Protein AF-A0A1E3IY30-F1 (afdb_monomer)

Foldseek 3Di:
DDDDDDDDDDDPVVVVVCVVVCVVVVVVVVVVVCVVPVPDDDPDDDDDDDDDDDDDDADPVCNQFDWDFAFQDPDDPPPDPDDPPVRPTDTGALLCQACNPVPDGRHPLNVVVVVCVVVVDDPVVCVVVVVVSVVSNCVSNCVDPDCPPGNCLVVLQVVDPPRPVPPDQDPVSVVVSVVPDD

InterPro domains:
  IPR004308 Glutamate-cysteine ligase catalytic subunit [PF03074] (2-63)
  IPR004308 Glutamate-cysteine ligase catalytic subunit [PF03074] (66-180)
  IPR004308 Glutamate-cysteine ligase catalytic subunit [PTHR11164] (66-180)

Secondary structure (DSSP, 8-state):
-PPPPP--PPPHHHHHTTHHHHHHHHHHHHHHHHHHHTT----S---------------TTSTT--EEEEES--S--TT-SS------EEEEEHHHHHH--SSS--HHHHHHHHHHHHHT--HHHHHHHHHHHHHHHHHHTTSS--TTTTSSHHHHHHTSTT--SSS---HHHHHHHHHT--

Mean predicted aligned error: 15.28 Å

Solvent-accessible surface area (backbone atoms only — not comparable to full-atom values): 11663 Å² total; per-residue (Å²): 136,78,84,81,80,90,75,86,81,74,53,68,78,65,42,60,80,39,43,68,58,52,50,57,49,48,53,54,50,50,53,56,48,45,73,72,48,75,82,67,79,79,91,65,93,83,84,86,87,89,86,88,83,83,92,76,87,78,49,88,89,54,78,85,62,66,61,41,84,36,64,65,68,90,62,76,64,94,88,54,99,77,71,85,61,76,73,56,63,39,77,38,35,54,30,41,50,39,61,17,74,87,66,93,39,50,27,56,48,43,52,51,55,53,48,46,63,72,73,60,66,51,69,71,59,47,59,60,47,46,57,57,50,48,51,51,49,33,42,40,62,59,75,39,62,48,67,59,85,67,36,55,49,49,54,60,46,69,70,33,91,86,44,80,86,72,89,68,81,50,72,68,57,49,54,51,55,64,69,70,58,131

pLDDT: mean 76.32, std 15.08, range [41.44, 96.75]

Organism: NCBI:txid1295528

Sequence (182 aa):
MGLLVDGKPLSWEATELLAEHIWSHGITQFLKIWDRTKGRVCHEFLWGDEIEYMVAALDDKNAAINKFAFRKDIFPPKGSLDSESTADIQEMSLDKIINGDGGAFPGLMGAVEGYLRIVGADEDAMDGISKYLELIKLRAKGGLCERFAHSGHLDLITSRPAYKQDSIVSDEMNYHLIKNHP

Structure (mmCIF, N/CA/C/O backbone):
data_AF-A0A1E3IY30-F1
#
_entry.id   AF-A0A1E3IY30-F1
#
loop_
_atom_site.group_PDB
_atom_site.id
_atom_site.type_symbol
_atom_site.label_atom_id
_atom_site.label_alt_id
_atom_site.label_comp_id
_atom_site.label_asym_id
_atom_site.label_entity_id
_atom_site.label_seq_id
_atom_site.pdbx_PDB_ins_code
_atom_site.Cartn_x
_atom_site.Cartn_y
_atom_site.Cartn_z
_atom_site.occupancy
_atom_site.B_iso_or_equiv
_atom_site.auth_seq_id
_atom_site.auth_comp_id
_atom_site.auth_asym_id
_atom_site.auth_atom_id
_atom_site.pdbx_PDB_model_num
ATOM 1 N N . MET A 1 1 ? -1.388 -17.792 4.812 1.00 46.16 1 MET A N 1
ATOM 2 C CA . MET A 1 1 ? 0.011 -17.354 5.008 1.00 46.16 1 MET A CA 1
ATOM 3 C C . MET A 1 1 ? 0.566 -17.991 6.274 1.00 46.16 1 MET A C 1
ATOM 5 O O . MET A 1 1 ? -0.143 -18.010 7.272 1.00 46.16 1 MET A O 1
ATOM 9 N N . GLY A 1 2 ? 1.765 -18.579 6.219 1.00 72.44 2 GLY A N 1
ATOM 10 C CA . GLY A 1 2 ? 2.468 -19.104 7.399 1.00 72.44 2 GLY A CA 1
ATOM 11 C C . GLY A 1 2 ? 3.374 -18.041 8.023 1.00 72.44 2 GLY A C 1
ATOM 12 O O . GLY A 1 2 ? 3.732 -17.078 7.349 1.00 72.44 2 GLY A O 1
ATOM 13 N N . LEU A 1 3 ? 3.742 -18.205 9.296 1.00 78.75 3 LEU A N 1
ATOM 14 C CA . LEU A 1 3 ? 4.749 -17.351 9.936 1.00 78.75 3 LEU A CA 1
ATOM 15 C C . LEU A 1 3 ? 6.101 -17.516 9.227 1.00 78.75 3 LEU A C 1
ATOM 17 O O . LEU A 1 3 ? 6.465 -18.630 8.840 1.00 78.75 3 LEU A O 1
ATOM 21 N N . LEU A 1 4 ? 6.834 -16.412 9.058 1.00 81.81 4 LEU A N 1
ATOM 22 C CA . LEU A 1 4 ? 8.189 -16.450 8.507 1.00 81.81 4 LEU A CA 1
ATOM 23 C C . LEU A 1 4 ? 9.097 -17.302 9.403 1.00 81.81 4 LEU A C 1
ATOM 25 O O . LEU A 1 4 ? 8.977 -17.289 10.628 1.00 81.81 4 LEU A O 1
ATOM 29 N N . VAL A 1 5 ? 10.004 -18.046 8.773 1.00 84.50 5 VAL A N 1
ATOM 30 C CA . VAL A 1 5 ? 11.016 -18.841 9.476 1.00 84.50 5 VAL A CA 1
ATOM 31 C C . VAL A 1 5 ? 12.139 -17.910 9.928 1.00 84.50 5 VAL A C 1
ATOM 33 O O . VAL A 1 5 ? 12.632 -17.115 9.129 1.00 84.50 5 VAL A O 1
ATOM 36 N N . ASP A 1 6 ? 12.536 -18.017 11.196 1.00 85.31 6 ASP A N 1
ATOM 37 C CA . ASP A 1 6 ? 13.629 -17.223 11.761 1.00 85.31 6 ASP A CA 1
ATOM 38 C C . ASP A 1 6 ? 14.976 -17.584 11.109 1.00 85.31 6 ASP A C 1
ATOM 40 O O . ASP A 1 6 ? 15.280 -18.755 10.858 1.00 85.31 6 ASP A O 1
ATOM 44 N N . GLY A 1 7 ? 15.786 -16.571 10.817 1.00 87.06 7 GLY A N 1
ATOM 45 C CA . GLY A 1 7 ? 17.049 -16.708 10.105 1.00 87.06 7 GLY A CA 1
ATOM 46 C C . GLY A 1 7 ? 17.932 -15.481 10.289 1.00 87.06 7 GLY A C 1
ATOM 47 O O . GLY A 1 7 ? 17.448 -14.372 10.493 1.00 87.06 7 GLY A O 1
ATOM 48 N N . LYS A 1 8 ? 19.254 -15.667 10.212 1.00 90.88 8 LYS A N 1
ATOM 49 C CA . LYS A 1 8 ? 20.218 -14.568 10.343 1.00 90.88 8 LYS A CA 1
ATOM 50 C C . LYS A 1 8 ? 20.315 -13.801 9.014 1.00 90.88 8 LYS A C 1
ATOM 52 O O . LYS A 1 8 ? 20.867 -14.365 8.066 1.00 90.88 8 LYS A O 1
ATOM 57 N N . PRO A 1 9 ? 19.837 -12.544 8.924 1.00 89.94 9 PRO A N 1
ATOM 58 C CA . PRO A 1 9 ? 20.004 -11.757 7.711 1.00 89.94 9 PRO A CA 1
ATOM 59 C C . PRO A 1 9 ? 21.485 -11.425 7.502 1.00 89.94 9 PRO A C 1
ATOM 61 O O . PRO A 1 9 ? 22.229 -11.176 8.456 1.00 89.94 9 PRO A O 1
ATOM 64 N N . LEU A 1 10 ? 21.918 -11.441 6.244 1.00 91.19 10 LEU A N 1
ATOM 65 C CA . LEU A 1 10 ? 23.251 -10.993 5.849 1.00 91.19 10 LEU A CA 1
ATOM 66 C C . LEU A 1 10 ? 23.244 -9.477 5.625 1.00 91.19 10 LEU A C 1
ATOM 68 O O . LEU A 1 10 ? 22.231 -8.908 5.221 1.00 91.19 10 LEU A O 1
ATOM 72 N N . SER A 1 11 ? 24.378 -8.821 5.887 1.00 92.69 11 SER A N 1
ATOM 73 C CA . SER A 1 11 ? 24.564 -7.415 5.515 1.00 92.69 11 SER A CA 1
ATOM 74 C C . SER A 1 11 ? 24.620 -7.266 3.993 1.00 92.69 11 SER A C 1
ATOM 76 O O . SER A 1 11 ? 24.883 -8.236 3.276 1.00 92.69 11 SER A O 1
ATOM 78 N N . TRP A 1 12 ? 24.404 -6.044 3.498 1.00 89.38 12 TRP A N 1
ATOM 79 C CA . TRP A 1 12 ? 24.514 -5.749 2.068 1.00 89.38 12 TRP A CA 1
ATOM 80 C C . TRP A 1 12 ? 25.885 -6.150 1.505 1.00 89.38 12 TRP A C 1
ATOM 82 O O . TRP A 1 12 ? 25.942 -6.934 0.565 1.00 89.38 12 TRP A O 1
ATOM 92 N N . GLU A 1 13 ? 26.972 -5.734 2.162 1.00 92.75 13 GLU A N 1
ATOM 93 C CA . GLU A 1 13 ? 28.354 -6.048 1.762 1.00 92.75 13 GLU A CA 1
ATOM 94 C C . GLU A 1 13 ? 28.607 -7.560 1.632 1.00 92.75 13 GLU A C 1
ATOM 96 O O . GLU A 1 13 ? 29.225 -8.023 0.677 1.00 92.75 13 GLU A O 1
ATOM 101 N N . ALA A 1 14 ? 28.097 -8.361 2.575 1.00 90.06 14 ALA A N 1
ATOM 102 C CA . ALA A 1 14 ? 28.236 -9.815 2.531 1.00 90.06 14 ALA A CA 1
ATOM 103 C C . ALA A 1 14 ? 27.336 -10.461 1.462 1.00 90.06 14 ALA A C 1
ATOM 105 O O . ALA A 1 14 ? 27.686 -11.498 0.900 1.00 90.06 14 ALA A O 1
ATOM 106 N N . THR A 1 15 ? 26.174 -9.862 1.190 1.00 91.25 15 THR A N 1
ATOM 107 C CA . THR A 1 15 ? 25.208 -10.347 0.195 1.00 91.25 15 THR A CA 1
ATOM 108 C C . THR A 1 15 ? 25.684 -10.066 -1.226 1.00 91.25 15 THR A C 1
ATOM 110 O O . THR A 1 15 ? 25.525 -10.919 -2.09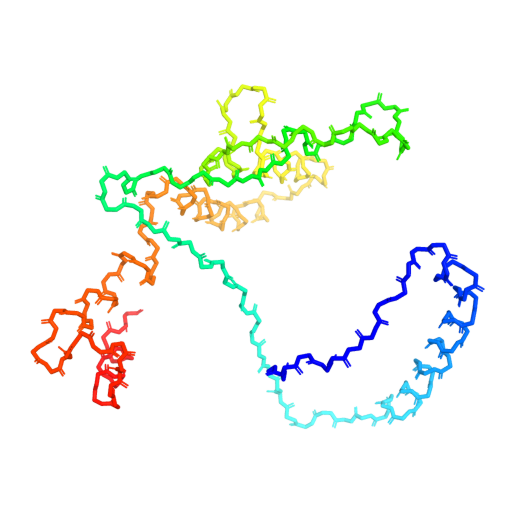5 1.00 91.25 15 THR A O 1
ATOM 113 N N . GLU A 1 16 ? 26.313 -8.913 -1.459 1.00 91.25 16 GLU A N 1
ATOM 114 C CA . GLU A 1 16 ? 26.854 -8.512 -2.760 1.00 91.25 16 GLU A CA 1
ATOM 115 C C . GLU A 1 16 ? 27.893 -9.517 -3.273 1.00 91.25 16 GLU A C 1
ATOM 117 O O . GLU A 1 16 ? 27.817 -9.964 -4.417 1.00 91.25 16 GLU A O 1
ATOM 122 N N . LEU A 1 17 ? 28.782 -9.989 -2.393 1.00 93.81 17 LEU A N 1
ATOM 123 C CA . LEU A 1 17 ? 29.765 -11.032 -2.716 1.00 93.81 17 LEU A CA 1
ATOM 124 C C . LEU A 1 17 ? 29.124 -12.372 -3.117 1.00 93.81 17 LEU A C 1
ATOM 126 O O . LEU A 1 17 ? 29.743 -13.177 -3.811 1.00 93.81 17 LEU A O 1
ATOM 130 N N . LEU A 1 18 ? 27.890 -12.628 -2.677 1.00 93.00 18 LEU A N 1
ATOM 131 C CA . LEU A 1 18 ? 27.131 -13.847 -2.962 1.00 93.00 18 LEU A CA 1
ATOM 132 C C . LEU A 1 18 ? 26.098 -13.655 -4.080 1.00 93.00 18 LEU A C 1
ATOM 134 O O . LEU A 1 18 ? 25.420 -14.619 -4.442 1.00 93.00 18 LEU A O 1
ATOM 138 N N . ALA A 1 19 ? 25.968 -12.453 -4.644 1.00 91.38 19 ALA A N 1
ATOM 139 C CA . ALA A 1 19 ? 24.907 -12.123 -5.590 1.00 91.38 19 ALA A CA 1
ATOM 140 C C . ALA A 1 19 ? 24.925 -13.035 -6.828 1.00 91.38 19 ALA A C 1
ATOM 142 O O . ALA A 1 19 ? 23.882 -13.555 -7.227 1.00 91.38 19 ALA A O 1
ATOM 143 N N . GLU A 1 20 ? 26.108 -13.314 -7.387 1.00 93.69 20 GLU A N 1
ATOM 144 C CA . GLU A 1 20 ? 26.261 -14.209 -8.545 1.00 93.69 20 GLU A CA 1
ATOM 145 C C . GLU A 1 20 ? 25.848 -15.657 -8.213 1.00 93.69 20 GLU A C 1
ATOM 147 O O . GLU A 1 20 ? 25.183 -16.344 -9.001 1.00 93.69 20 GLU A O 1
ATOM 152 N N . HIS A 1 21 ? 26.172 -16.116 -7.002 1.00 94.25 21 HIS A N 1
ATOM 153 C CA . HIS A 1 21 ? 25.754 -17.426 -6.512 1.00 94.25 21 HIS A CA 1
ATOM 154 C C . HIS A 1 21 ? 24.229 -17.499 -6.342 1.00 94.25 21 HIS A C 1
ATOM 156 O O . HIS A 1 21 ? 23.607 -18.443 -6.831 1.00 94.25 21 HIS A O 1
ATOM 162 N N . ILE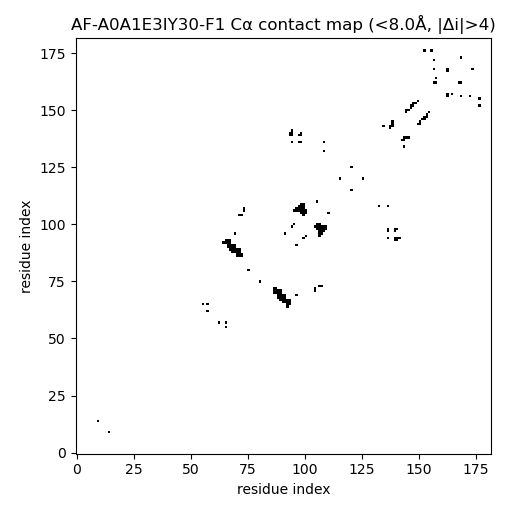 A 1 22 ? 23.617 -16.492 -5.710 1.00 93.81 22 ILE A N 1
ATOM 163 C CA . ILE A 1 22 ? 22.162 -16.408 -5.509 1.00 93.81 22 ILE A CA 1
ATOM 164 C C . ILE A 1 22 ? 21.441 -16.388 -6.857 1.00 93.81 22 ILE A C 1
ATOM 166 O O . ILE A 1 22 ? 20.468 -17.116 -7.047 1.00 93.81 22 ILE A O 1
ATOM 170 N N . TRP A 1 23 ? 21.940 -15.609 -7.815 1.00 94.25 23 TRP A N 1
ATOM 171 C CA . TRP A 1 23 ? 21.353 -15.493 -9.144 1.00 94.25 23 TRP A CA 1
ATOM 172 C C . TRP A 1 23 ? 21.403 -16.817 -9.919 1.00 94.25 23 TRP A C 1
ATOM 174 O O . TRP A 1 23 ? 20.370 -17.308 -10.381 1.00 94.25 23 TRP A O 1
ATOM 184 N N . SER A 1 24 ? 22.577 -17.451 -9.999 1.00 95.75 24 SER A N 1
ATOM 185 C CA . SER A 1 24 ? 22.746 -18.738 -10.696 1.00 95.75 24 SER A CA 1
ATOM 186 C C . SER A 1 24 ? 21.902 -19.861 -10.075 1.00 95.75 24 SER A C 1
ATOM 188 O O . SER A 1 24 ? 21.278 -20.659 -10.790 1.00 95.75 24 SER A O 1
ATOM 190 N N . HIS A 1 25 ? 21.811 -19.903 -8.743 1.00 96.31 25 HIS A 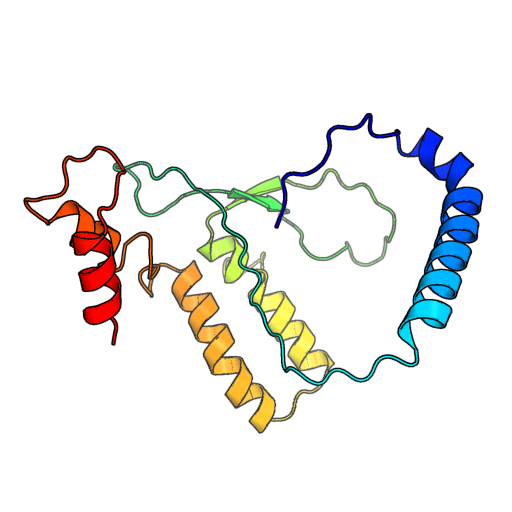N 1
ATOM 191 C CA . HIS A 1 25 ? 20.975 -20.869 -8.029 1.00 96.31 25 HIS A CA 1
ATOM 192 C C . HIS A 1 25 ? 19.487 -20.561 -8.194 1.00 96.31 25 HIS A C 1
ATOM 194 O O . HIS A 1 25 ? 18.703 -21.490 -8.393 1.00 96.31 25 HIS A O 1
ATOM 200 N N . GLY A 1 26 ? 19.102 -19.285 -8.185 1.00 95.75 26 GLY A N 1
ATOM 201 C CA . GLY A 1 26 ? 17.737 -18.830 -8.435 1.00 95.75 26 GLY A CA 1
ATOM 202 C C . GLY A 1 26 ? 17.235 -19.249 -9.815 1.00 95.75 26 GLY A C 1
ATOM 203 O O . GLY A 1 26 ? 16.168 -19.852 -9.919 1.00 95.75 26 GLY A O 1
ATOM 204 N N . ILE A 1 27 ? 18.040 -19.052 -10.867 1.00 95.44 27 ILE A N 1
ATOM 205 C CA . ILE A 1 27 ? 17.712 -19.521 -12.226 1.00 95.44 27 ILE A CA 1
ATOM 206 C C . ILE A 1 27 ? 17.561 -21.039 -12.253 1.00 95.44 27 ILE A C 1
ATOM 208 O O . ILE A 1 27 ? 16.597 -21.566 -12.808 1.00 95.44 27 ILE A O 1
ATOM 212 N N . THR A 1 28 ? 18.483 -21.760 -11.618 1.00 96.25 28 THR A N 1
ATOM 213 C CA . THR A 1 28 ? 18.425 -23.223 -11.559 1.00 96.25 28 THR A CA 1
ATOM 214 C C . THR A 1 28 ? 17.153 -23.710 -10.855 1.00 96.25 28 THR A C 1
ATOM 216 O O . THR A 1 28 ? 16.518 -24.662 -11.313 1.00 96.25 28 THR A O 1
ATOM 219 N N . GLN A 1 29 ? 16.755 -23.071 -9.751 1.00 96.75 29 GLN A N 1
ATOM 220 C CA . GLN A 1 29 ? 15.512 -23.380 -9.040 1.00 96.75 29 GLN A CA 1
ATOM 221 C C . GLN A 1 29 ? 14.287 -23.065 -9.900 1.00 96.75 29 GLN A C 1
ATOM 223 O O . GLN A 1 29 ? 13.390 -23.901 -10.005 1.00 96.75 29 GLN A O 1
ATOM 228 N N . PHE A 1 30 ? 14.280 -21.910 -10.563 1.00 95.75 30 PHE A N 1
ATOM 229 C CA . PHE A 1 30 ? 13.211 -21.503 -11.466 1.00 95.75 30 PHE A CA 1
ATOM 230 C C . PHE A 1 30 ? 13.014 -22.508 -12.607 1.00 95.75 30 PHE A C 1
ATOM 232 O O . PHE A 1 30 ? 11.902 -22.998 -12.794 1.00 95.75 30 PHE A O 1
ATOM 239 N N . LEU A 1 31 ? 14.086 -22.895 -13.310 1.00 96.12 31 LEU A N 1
ATOM 240 C CA . LEU A 1 31 ? 14.023 -23.875 -14.402 1.00 96.12 31 LEU A CA 1
ATOM 241 C C . LEU A 1 31 ? 13.511 -25.238 -13.920 1.00 96.12 31 LEU A C 1
ATOM 243 O O . LEU A 1 31 ? 12.646 -25.833 -14.557 1.00 96.12 31 LEU A O 1
ATOM 247 N N . LYS A 1 32 ? 13.972 -25.707 -12.753 1.00 96.44 32 LYS A N 1
ATOM 248 C CA . LYS A 1 32 ? 13.482 -26.956 -12.145 1.00 96.44 32 LYS A CA 1
ATOM 249 C C . LYS A 1 32 ? 11.997 -26.889 -11.792 1.00 96.44 32 LYS A C 1
ATOM 251 O O . LYS A 1 32 ? 11.280 -27.874 -11.963 1.00 96.44 32 LYS A O 1
ATOM 256 N N . ILE A 1 33 ? 11.530 -25.752 -11.272 1.00 95.56 33 ILE A N 1
ATOM 257 C CA . ILE A 1 33 ? 10.111 -25.541 -10.975 1.00 95.56 33 ILE A CA 1
ATOM 258 C C . ILE A 1 33 ? 9.319 -25.544 -12.281 1.00 95.56 33 ILE A C 1
ATOM 260 O O . ILE A 1 33 ? 8.363 -26.308 -12.378 1.00 95.56 33 ILE A O 1
ATOM 264 N N . TRP A 1 34 ? 9.751 -24.777 -13.282 1.00 93.94 34 TRP A N 1
ATOM 265 C CA . TRP A 1 34 ? 9.121 -24.705 -14.598 1.00 93.94 34 TRP A CA 1
ATOM 266 C C . TRP A 1 34 ? 8.993 -26.078 -15.255 1.00 93.94 34 TRP A C 1
ATOM 268 O O . TRP A 1 34 ? 7.894 -26.480 -15.630 1.00 93.94 34 TRP A O 1
ATOM 278 N N . ASP A 1 35 ? 10.078 -26.848 -15.334 1.00 94.75 35 ASP A N 1
ATOM 279 C CA . ASP A 1 35 ? 10.048 -28.182 -15.936 1.00 94.75 35 ASP A CA 1
ATOM 280 C C . ASP A 1 35 ? 9.082 -29.129 -15.220 1.00 94.75 35 ASP A C 1
ATOM 282 O O . ASP A 1 35 ? 8.430 -29.950 -15.867 1.00 94.75 35 ASP A O 1
ATOM 286 N N . ARG A 1 36 ? 8.932 -28.973 -13.899 1.00 93.62 36 ARG A N 1
ATOM 287 C CA . ARG A 1 36 ? 7.991 -29.743 -13.079 1.00 93.62 36 ARG A CA 1
ATOM 288 C C . ARG A 1 36 ? 6.538 -29.281 -13.229 1.00 93.62 36 ARG A C 1
ATOM 290 O O . ARG A 1 36 ? 5.632 -30.081 -12.996 1.00 93.62 36 ARG A O 1
ATOM 297 N N . THR A 1 37 ? 6.283 -28.009 -13.537 1.00 90.94 37 THR A N 1
ATOM 298 C CA . THR A 1 37 ? 4.928 -27.429 -13.515 1.00 90.94 37 THR A CA 1
ATOM 299 C C . THR A 1 37 ? 4.343 -27.106 -14.886 1.00 90.94 37 THR A C 1
ATOM 301 O O . THR A 1 37 ? 3.124 -27.008 -14.984 1.00 90.94 37 THR A O 1
ATOM 304 N N . LYS A 1 38 ? 5.151 -27.016 -15.948 1.00 89.12 38 LYS A N 1
ATOM 305 C CA . LYS A 1 38 ? 4.717 -26.615 -17.302 1.00 89.12 38 LYS A CA 1
ATOM 306 C C . LYS A 1 38 ? 3.624 -27.490 -17.924 1.00 89.12 38 LYS A C 1
ATOM 308 O O . LYS A 1 38 ? 2.910 -27.034 -18.805 1.00 89.12 38 LYS A O 1
ATOM 313 N N . GLY A 1 39 ? 3.499 -28.744 -17.486 1.00 88.75 39 GLY A N 1
ATOM 314 C CA . GLY A 1 39 ? 2.467 -29.681 -17.948 1.00 88.75 39 GLY A CA 1
ATOM 315 C C . GLY A 1 39 ? 1.228 -29.755 -17.053 1.00 88.75 39 GLY A C 1
ATOM 316 O O . GLY A 1 39 ? 0.399 -30.640 -17.246 1.00 88.75 39 GLY A O 1
ATOM 317 N N . ARG A 1 40 ? 1.115 -28.901 -16.027 1.00 86.00 40 ARG A N 1
ATOM 318 C CA . ARG A 1 40 ? -0.017 -28.947 -15.095 1.00 86.00 40 ARG A CA 1
ATOM 319 C C . ARG A 1 40 ? -1.281 -28.438 -15.770 1.00 86.00 40 ARG A C 1
ATOM 321 O O . ARG A 1 40 ? -1.327 -27.310 -16.249 1.00 86.00 40 ARG A O 1
ATOM 328 N N . VAL A 1 41 ? -2.323 -29.257 -15.722 1.00 80.69 41 VAL A N 1
ATOM 329 C CA . VAL A 1 41 ? -3.685 -28.856 -16.066 1.00 80.69 41 VAL A CA 1
ATOM 330 C C . VAL A 1 41 ? -4.410 -28.573 -14.757 1.00 80.69 41 VAL A C 1
ATOM 332 O O . VAL A 1 41 ? -4.519 -29.448 -13.899 1.00 80.69 41 VAL A O 1
ATOM 335 N N . CYS A 1 42 ? -4.838 -27.327 -14.566 1.00 69.81 42 CYS A N 1
ATOM 336 C CA . CYS A 1 42 ? -5.578 -26.925 -13.376 1.00 69.81 42 CYS A CA 1
ATOM 337 C C . CYS A 1 42 ? -7.064 -27.216 -13.610 1.00 69.81 42 CYS A C 1
ATOM 339 O O . CYS A 1 42 ? -7.697 -26.560 -14.433 1.00 69.81 42 CYS A O 1
ATOM 341 N N . HIS A 1 43 ? -7.602 -28.229 -12.932 1.00 71.12 43 HIS A N 1
ATOM 342 C CA . HIS A 1 43 ? -9.011 -28.620 -13.062 1.00 71.12 43 HIS A CA 1
ATOM 343 C C . HIS A 1 43 ? -9.946 -27.823 -12.140 1.00 71.12 43 HIS A C 1
ATOM 345 O O . HIS A 1 43 ? -11.155 -27.823 -12.350 1.00 71.12 43 HIS A O 1
ATOM 351 N N . GLU A 1 44 ? -9.387 -27.114 -11.157 1.00 74.56 44 GLU A N 1
ATOM 352 C CA . GLU A 1 44 ? -10.118 -26.288 -10.198 1.00 74.56 44 GLU A CA 1
ATOM 353 C C . GLU A 1 44 ? -9.623 -24.840 -10.259 1.00 74.56 44 GLU A C 1
ATOM 355 O O . GLU A 1 44 ? -8.418 -24.580 -10.327 1.00 74.56 44 GLU A O 1
ATOM 360 N N . PHE A 1 45 ? -10.565 -23.895 -10.247 1.00 71.75 45 PHE A N 1
ATOM 361 C CA . PHE A 1 45 ? -10.281 -22.464 -10.217 1.00 71.75 45 PHE A CA 1
ATOM 362 C C . PHE A 1 45 ? -10.087 -22.014 -8.766 1.00 71.75 45 PHE A C 1
ATOM 364 O O . PHE A 1 45 ? -11.044 -21.678 -8.068 1.00 71.75 45 PHE A O 1
ATOM 371 N N . LEU A 1 46 ? -8.838 -22.056 -8.302 1.00 83.62 46 LEU A N 1
ATOM 372 C CA . LEU A 1 46 ? -8.457 -21.556 -6.985 1.00 83.62 46 LEU A CA 1
ATOM 373 C C . LEU A 1 46 ? -8.146 -20.059 -7.075 1.00 83.62 46 LEU A C 1
ATOM 375 O O . LEU A 1 46 ? -7.371 -19.637 -7.932 1.00 83.62 46 LEU A O 1
ATOM 379 N N . TRP A 1 47 ? -8.728 -19.273 -6.175 1.00 84.25 47 TRP A N 1
ATOM 380 C CA . TRP A 1 47 ? -8.461 -17.844 -6.033 1.00 84.25 47 TRP A CA 1
ATOM 381 C C . TRP A 1 47 ? -8.337 -17.479 -4.551 1.00 84.25 47 TRP A C 1
ATOM 383 O O . TRP A 1 47 ? -8.815 -18.205 -3.678 1.00 84.25 47 TRP A O 1
ATOM 393 N N . GLY A 1 48 ? -7.674 -16.363 -4.274 1.00 80.88 48 GLY A N 1
ATOM 394 C CA . GLY A 1 48 ? -7.517 -15.801 -2.939 1.00 80.88 48 GLY A CA 1
ATOM 395 C C . GLY A 1 48 ? -7.199 -14.313 -3.035 1.00 80.88 48 GLY A C 1
ATOM 396 O O . GLY A 1 48 ? -6.727 -13.858 -4.076 1.00 80.88 48 GLY A O 1
ATOM 397 N N . ASP A 1 49 ? -7.493 -13.581 -1.966 1.00 72.38 49 ASP A N 1
ATOM 398 C CA . ASP A 1 49 ? -7.167 -12.162 -1.809 1.00 72.38 49 ASP A CA 1
ATOM 399 C C . ASP A 1 49 ? -6.066 -12.005 -0.744 1.00 72.38 49 ASP A C 1
ATOM 401 O O . ASP A 1 49 ? -6.020 -12.781 0.218 1.00 72.38 49 ASP A O 1
ATOM 405 N N . GLU A 1 50 ? -5.181 -11.024 -0.916 1.00 81.00 50 GLU A N 1
ATOM 406 C CA . GLU A 1 50 ? -4.106 -10.694 0.026 1.00 81.00 50 GLU A CA 1
ATOM 407 C C . GLU A 1 50 ? -4.328 -9.279 0.566 1.00 81.00 50 GLU A C 1
ATOM 409 O O . GLU A 1 50 ? -4.204 -8.289 -0.152 1.00 81.00 50 GLU A O 1
ATOM 414 N N . ILE A 1 51 ? -4.677 -9.192 1.853 1.00 66.12 51 ILE A N 1
ATOM 415 C CA . ILE A 1 51 ? -4.980 -7.929 2.531 1.00 66.12 51 ILE A CA 1
ATOM 416 C C . ILE A 1 51 ? -3.894 -7.641 3.569 1.00 66.12 51 ILE A C 1
ATOM 418 O O . ILE A 1 51 ? -3.639 -8.457 4.457 1.00 66.12 51 ILE A O 1
ATOM 422 N N . GLU A 1 52 ? -3.295 -6.454 3.484 1.00 75.62 52 GLU A N 1
ATOM 423 C CA . GLU A 1 52 ? -2.316 -5.944 4.445 1.00 75.62 52 GLU A CA 1
ATOM 424 C C . GLU A 1 52 ? -2.972 -4.934 5.401 1.00 75.62 52 GLU A C 1
ATOM 426 O O . GLU A 1 52 ? -3.739 -4.065 4.980 1.00 75.62 52 GLU A O 1
ATOM 431 N N . TYR A 1 53 ? -2.668 -5.034 6.699 1.00 57.06 53 TYR A N 1
ATOM 432 C CA . TYR A 1 53 ? -3.200 -4.143 7.734 1.00 57.06 53 TYR A CA 1
ATOM 433 C C . TYR A 1 53 ? -2.071 -3.375 8.421 1.00 57.06 53 TYR A C 1
ATOM 435 O O . TYR A 1 53 ? -1.054 -3.955 8.800 1.00 57.06 53 TYR A O 1
ATOM 443 N N . MET A 1 54 ? -2.291 -2.085 8.672 1.00 61.94 54 MET A N 1
ATOM 444 C CA . MET A 1 54 ? -1.492 -1.298 9.611 1.00 61.94 54 MET A CA 1
ATOM 445 C C . MET A 1 54 ? -2.318 -1.087 10.880 1.00 61.94 54 MET A C 1
ATOM 447 O O . MET A 1 54 ? -3.375 -0.463 10.833 1.00 61.94 54 MET A O 1
ATOM 451 N N . VAL A 1 55 ? -1.858 -1.613 12.016 1.00 55.09 55 VAL A N 1
ATOM 452 C CA . VAL A 1 55 ? -2.510 -1.374 13.311 1.00 55.09 55 VAL A CA 1
ATOM 453 C C . VAL A 1 55 ? -2.013 -0.037 13.857 1.00 55.09 55 VAL A C 1
ATOM 455 O O . VAL A 1 55 ? -0.839 0.092 14.197 1.00 55.09 55 VAL A O 1
ATOM 458 N N . ALA A 1 56 ? -2.899 0.956 13.938 1.00 53.34 56 ALA A N 1
ATOM 459 C CA . ALA A 1 56 ? -2.612 2.256 14.538 1.00 53.34 56 ALA A CA 1
ATOM 460 C C . ALA A 1 56 ? -3.321 2.383 15.895 1.00 53.34 56 ALA A C 1
ATOM 462 O O . ALA A 1 56 ? -4.506 2.078 16.013 1.00 53.34 56 ALA A O 1
ATOM 463 N N . ALA A 1 57 ? -2.600 2.846 16.918 1.00 46.09 57 ALA A N 1
ATOM 464 C CA . ALA A 1 57 ? -3.201 3.212 18.196 1.00 46.09 57 ALA A CA 1
ATOM 465 C C . ALA A 1 57 ? -3.874 4.585 18.060 1.00 46.09 57 ALA A C 1
ATOM 467 O O . ALA A 1 57 ? -3.226 5.550 17.659 1.00 46.09 57 ALA A O 1
ATOM 468 N N . LEU A 1 58 ? -5.167 4.664 18.372 1.00 50.25 58 LEU A N 1
ATOM 469 C CA . LEU A 1 58 ? -5.916 5.918 18.424 1.00 50.25 58 LEU A CA 1
ATOM 470 C C . LEU A 1 58 ? -5.800 6.527 19.825 1.00 50.25 58 LEU A C 1
ATOM 472 O O . LEU A 1 58 ? -6.052 5.852 20.821 1.00 50.25 58 LEU A O 1
ATOM 476 N N . ASP A 1 59 ? -5.420 7.802 19.898 1.00 52.84 59 ASP A N 1
ATOM 477 C CA . ASP A 1 59 ? -5.583 8.606 21.112 1.00 52.84 59 ASP A CA 1
ATOM 478 C C . ASP A 1 59 ? -7.019 9.150 21.145 1.00 52.84 59 ASP A C 1
ATOM 480 O O . ASP A 1 59 ? -7.381 10.004 20.333 1.00 52.84 59 ASP A O 1
ATOM 484 N N . ASP A 1 60 ? -7.829 8.674 22.097 1.00 53.50 60 ASP A N 1
ATOM 485 C CA . ASP A 1 60 ? -9.240 9.052 22.279 1.00 53.50 60 ASP A CA 1
ATOM 486 C C . ASP A 1 60 ? -9.450 10.568 22.451 1.00 53.50 60 ASP A C 1
ATOM 488 O O . ASP A 1 60 ? -10.549 11.082 22.241 1.00 53.50 60 ASP A O 1
ATOM 492 N N . LYS A 1 61 ? -8.402 11.319 22.819 1.00 51.16 61 LYS A N 1
ATOM 493 C CA . LYS A 1 61 ? -8.460 12.783 22.973 1.00 51.16 61 LYS A CA 1
ATOM 494 C C . LYS A 1 61 ? -8.121 13.549 21.693 1.00 51.16 61 LYS A C 1
ATOM 496 O O . LYS A 1 61 ? -8.461 14.725 21.594 1.00 51.16 61 LYS A O 1
ATOM 501 N N . ASN A 1 62 ? -7.489 12.895 20.717 1.00 47.50 62 ASN A N 1
ATOM 502 C CA . ASN A 1 62 ? -7.048 13.461 19.439 1.00 47.50 62 ASN A CA 1
ATOM 503 C C . ASN A 1 62 ? -7.419 12.532 18.271 1.00 47.50 62 ASN A C 1
ATOM 505 O O . ASN A 1 62 ? -6.612 12.304 17.370 1.00 47.50 62 ASN A O 1
ATOM 509 N N . ALA A 1 63 ? -8.653 12.022 18.269 1.00 43.94 63 ALA A N 1
ATOM 510 C CA . ALA A 1 63 ? -9.165 11.000 17.348 1.00 43.94 63 ALA A CA 1
ATOM 511 C C . ALA A 1 63 ? -9.063 11.320 15.834 1.00 43.94 63 ALA A C 1
ATOM 513 O O . ALA A 1 63 ? -9.472 10.511 15.009 1.00 43.94 63 ALA A O 1
ATOM 514 N N . ALA A 1 64 ? -8.531 12.481 15.440 1.00 47.31 64 ALA A N 1
ATOM 515 C CA . ALA A 1 64 ? -8.490 12.941 14.056 1.00 47.31 64 ALA A CA 1
ATOM 516 C C . ALA A 1 64 ? -7.088 13.015 13.424 1.00 47.31 64 ALA A C 1
ATOM 518 O O . ALA A 1 64 ? -7.001 13.228 12.217 1.00 47.31 64 ALA A O 1
ATOM 519 N N . ILE A 1 65 ? -5.981 12.889 14.172 1.00 53.03 65 ILE A N 1
ATOM 520 C CA . ILE A 1 65 ? -4.646 13.137 13.588 1.00 53.03 65 ILE A CA 1
ATOM 521 C C . ILE A 1 65 ? -3.601 12.147 14.113 1.00 53.03 65 ILE A C 1
ATOM 523 O O . ILE A 1 65 ? -2.649 12.522 14.794 1.00 53.03 65 ILE A O 1
ATOM 527 N N . ASN A 1 66 ? -3.741 10.875 13.736 1.00 65.62 66 ASN A N 1
ATOM 528 C CA . ASN A 1 66 ? -2.615 9.945 13.797 1.00 65.62 66 ASN A CA 1
ATOM 529 C C . ASN A 1 66 ? -1.579 10.388 12.757 1.00 65.62 66 ASN A C 1
ATOM 531 O O . ASN A 1 66 ? -1.873 10.457 11.559 1.00 65.62 66 ASN A O 1
ATOM 535 N N . LYS A 1 67 ? -0.384 10.752 13.225 1.00 73.12 67 LYS A N 1
ATOM 536 C CA . LYS A 1 67 ? 0.735 11.134 12.365 1.00 73.12 67 LYS A CA 1
ATOM 537 C C . LYS A 1 67 ? 1.631 9.926 12.123 1.00 73.12 67 LYS A C 1
ATOM 539 O O . LYS A 1 67 ? 1.987 9.215 13.055 1.00 73.12 67 LYS A O 1
ATOM 544 N N . PHE A 1 68 ? 2.022 9.731 10.875 1.00 78.75 68 PHE A N 1
ATOM 545 C CA . PHE A 1 68 ? 2.934 8.688 10.434 1.00 78.75 68 PHE A CA 1
ATOM 546 C C . PHE A 1 68 ? 4.255 9.322 10.019 1.00 78.75 68 PHE A C 1
ATOM 548 O O . PHE A 1 68 ? 4.271 10.378 9.385 1.0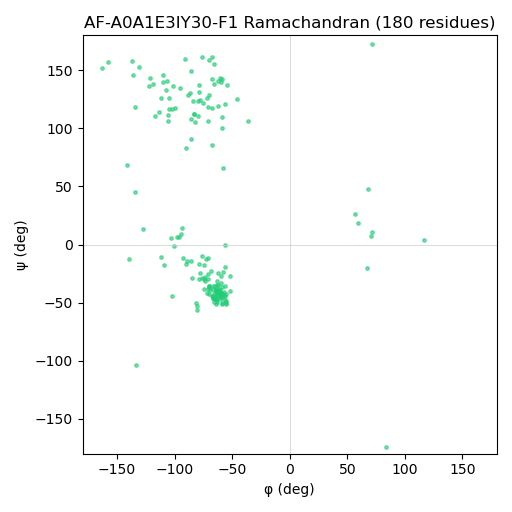0 78.75 68 PHE A O 1
ATOM 555 N N . ALA A 1 69 ? 5.363 8.673 10.364 1.00 79.50 69 ALA A N 1
ATOM 556 C CA . ALA A 1 69 ? 6.681 9.056 9.886 1.00 79.50 69 ALA A CA 1
ATOM 557 C C . ALA A 1 69 ? 6.786 8.715 8.389 1.00 79.50 69 ALA A C 1
ATOM 559 O O . ALA A 1 69 ? 6.864 7.545 8.018 1.00 79.50 69 ALA A O 1
ATOM 560 N N . PHE A 1 70 ? 6.748 9.730 7.527 1.00 81.19 70 PHE A N 1
ATOM 561 C CA . PHE A 1 70 ? 6.713 9.571 6.074 1.00 81.19 70 PHE A CA 1
ATOM 562 C C . PHE A 1 70 ? 7.762 10.450 5.387 1.00 81.19 70 PHE A C 1
ATOM 564 O O . PHE A 1 70 ? 8.166 11.481 5.917 1.00 81.19 70 PHE A O 1
ATOM 571 N N . ARG A 1 71 ? 8.235 10.047 4.203 1.00 79.25 71 ARG A N 1
ATOM 572 C CA . ARG A 1 71 ? 9.238 10.821 3.457 1.00 79.25 71 ARG A CA 1
ATOM 573 C C . ARG A 1 71 ? 8.626 12.109 2.910 1.00 79.25 71 ARG A C 1
ATOM 575 O O . ARG A 1 71 ? 7.608 12.067 2.225 1.00 79.25 71 ARG A O 1
ATOM 582 N N . LYS A 1 72 ? 9.285 13.236 3.172 1.00 74.88 72 LYS A N 1
ATOM 583 C CA . LYS A 1 72 ? 8.886 14.563 2.691 1.00 74.88 72 LYS A CA 1
ATOM 584 C C . LYS A 1 72 ? 8.961 14.680 1.168 1.00 74.88 72 LYS A C 1
ATOM 586 O O . LYS A 1 72 ? 8.088 15.302 0.575 1.00 74.88 72 LYS A O 1
ATOM 591 N N . ASP A 1 73 ? 9.946 14.028 0.552 1.00 73.62 73 ASP A N 1
ATOM 592 C CA . ASP A 1 73 ? 10.104 13.966 -0.900 1.00 73.62 73 ASP A CA 1
ATOM 593 C C . ASP A 1 73 ? 9.894 12.529 -1.395 1.00 73.62 73 ASP A C 1
ATOM 595 O O . ASP A 1 73 ? 10.652 11.611 -1.074 1.00 73.62 73 ASP A O 1
ATOM 599 N N . ILE A 1 74 ? 8.826 12.333 -2.171 1.00 75.12 74 ILE A N 1
ATOM 600 C CA . ILE A 1 74 ? 8.478 11.045 -2.802 1.00 75.12 74 ILE A CA 1
ATOM 601 C C . ILE A 1 74 ? 9.049 10.899 -4.215 1.00 75.12 74 ILE A C 1
ATOM 603 O O . ILE A 1 74 ? 9.033 9.805 -4.774 1.00 75.12 74 ILE A O 1
ATOM 607 N N . PHE A 1 75 ? 9.555 11.989 -4.794 1.00 70.38 75 PHE A N 1
ATOM 608 C CA . PHE A 1 75 ? 10.202 11.980 -6.099 1.00 70.38 75 PHE A CA 1
ATOM 609 C C . PHE A 1 75 ? 11.709 12.136 -5.926 1.00 70.38 75 PHE A C 1
ATOM 611 O O . PHE A 1 75 ? 12.137 12.937 -5.092 1.00 70.38 75 PHE A O 1
ATOM 618 N N . PRO A 1 76 ? 12.520 11.419 -6.719 1.00 60.53 76 PRO A N 1
ATOM 619 C CA . PRO A 1 76 ? 13.953 11.645 -6.714 1.00 60.53 76 PRO A CA 1
ATOM 620 C C . PRO A 1 76 ? 14.245 13.107 -7.096 1.00 60.53 76 PRO A C 1
ATOM 622 O O . PRO A 1 76 ? 13.553 13.665 -7.961 1.00 60.53 76 PRO A O 1
ATOM 625 N N . PRO A 1 77 ? 15.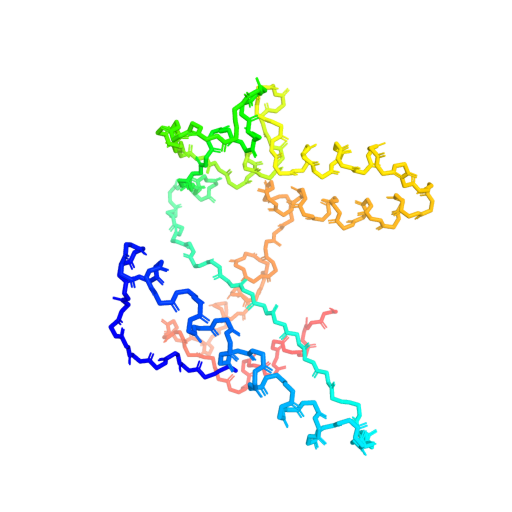257 13.746 -6.482 1.00 59.12 77 PRO A N 1
ATOM 626 C CA . PRO A 1 77 ? 15.698 15.064 -6.910 1.00 59.12 77 PRO A CA 1
ATOM 627 C C . PRO A 1 77 ? 16.028 15.029 -8.407 1.00 59.12 77 PRO A C 1
ATOM 629 O O . PRO A 1 77 ? 16.621 14.073 -8.913 1.00 59.12 77 PRO A O 1
ATOM 632 N N . LYS A 1 78 ? 15.614 16.067 -9.145 1.00 54.59 78 LYS A N 1
ATOM 633 C CA . LYS A 1 78 ? 15.886 16.178 -10.585 1.00 54.59 78 LYS A CA 1
ATOM 634 C C . LYS A 1 78 ? 17.403 16.153 -10.820 1.00 54.59 78 LYS A C 1
ATOM 636 O O . LYS A 1 78 ? 18.054 17.181 -10.673 1.00 54.59 78 LYS A O 1
ATOM 641 N N . GLY A 1 79 ? 17.940 14.997 -11.218 1.00 53.25 79 GLY A N 1
ATOM 642 C CA . GLY A 1 79 ? 19.316 14.854 -11.703 1.00 53.25 79 GLY A CA 1
ATOM 643 C C . GLY A 1 79 ? 20.280 13.983 -10.888 1.00 53.25 79 GLY A C 1
ATOM 644 O O . GLY A 1 79 ? 21.433 13.901 -11.298 1.00 53.25 79 GLY A O 1
ATOM 645 N N . SER A 1 80 ? 19.875 13.307 -9.806 1.00 48.09 80 SER A N 1
ATOM 646 C CA . SER A 1 80 ? 20.755 12.340 -9.119 1.00 48.09 80 SER A CA 1
ATOM 647 C C . SER A 1 80 ? 20.033 11.033 -8.790 1.00 48.09 80 SER A C 1
ATOM 649 O O . SER A 1 80 ? 19.068 11.017 -8.032 1.00 48.09 80 SER A O 1
ATOM 651 N N . LEU A 1 81 ? 20.524 9.930 -9.367 1.00 51.53 81 LEU A N 1
ATOM 652 C CA . LEU A 1 81 ? 20.107 8.566 -9.020 1.00 51.53 81 LEU A CA 1
ATOM 653 C C . LEU A 1 81 ? 20.687 8.105 -7.666 1.00 51.53 81 LEU A C 1
ATOM 655 O O . LEU A 1 81 ? 20.144 7.183 -7.071 1.00 51.53 81 LEU A O 1
ATOM 659 N N . ASP A 1 82 ? 21.735 8.778 -7.168 1.00 47.28 82 ASP A N 1
ATOM 660 C CA . ASP A 1 82 ? 22.618 8.229 -6.125 1.00 47.28 82 ASP A CA 1
ATOM 661 C C . ASP A 1 82 ? 22.824 9.139 -4.902 1.00 47.28 82 ASP A C 1
ATOM 663 O O . ASP A 1 82 ? 23.731 8.915 -4.103 1.00 47.28 82 ASP A O 1
ATOM 667 N N . SER A 1 83 ? 22.025 10.193 -4.716 1.00 46.22 83 SER A N 1
ATOM 668 C CA . SER A 1 83 ? 22.140 10.964 -3.474 1.00 46.22 83 SER A CA 1
ATOM 669 C C . SER A 1 83 ? 21.350 10.266 -2.371 1.00 46.22 83 SER A C 1
ATOM 671 O O . SER A 1 83 ? 20.123 10.382 -2.336 1.00 46.22 83 SER A O 1
ATOM 673 N N . GLU A 1 84 ? 22.057 9.609 -1.446 1.00 49.59 84 GLU A N 1
ATOM 674 C CA . GLU A 1 84 ? 21.627 9.408 -0.055 1.00 49.59 84 GLU A CA 1
ATOM 675 C C . GLU A 1 84 ? 21.377 10.784 0.592 1.00 49.59 84 GLU A C 1
ATOM 677 O O . GLU A 1 84 ? 22.089 11.237 1.485 1.00 49.59 84 GLU A O 1
ATOM 682 N N . SER A 1 85 ? 20.369 11.516 0.116 1.00 49.19 85 SER A N 1
ATOM 683 C CA . SER A 1 85 ? 19.785 12.576 0.914 1.00 49.19 85 SER A CA 1
ATOM 684 C C . SER A 1 85 ? 19.212 11.860 2.121 1.00 49.19 85 SER A C 1
ATOM 686 O O . SER A 1 85 ? 18.364 10.979 1.946 1.00 49.19 85 SER A O 1
ATOM 688 N N . THR A 1 86 ? 19.703 12.195 3.315 1.00 50.12 86 THR A N 1
ATOM 689 C CA . THR A 1 86 ? 19.048 11.875 4.583 1.00 50.12 86 THR A CA 1
ATOM 690 C C . THR A 1 86 ? 17.557 12.009 4.345 1.00 50.12 86 THR A C 1
ATOM 692 O O . THR A 1 86 ? 17.096 13.112 4.064 1.00 50.12 86 THR A O 1
ATOM 695 N N . ALA A 1 87 ? 16.841 10.884 4.269 1.00 55.50 87 ALA A N 1
ATOM 696 C CA . ALA A 1 87 ? 15.442 10.921 3.890 1.00 55.50 87 ALA A CA 1
ATOM 697 C C . ALA A 1 87 ? 14.768 11.808 4.932 1.00 55.50 87 ALA A C 1
ATOM 699 O O . ALA A 1 87 ? 14.730 11.432 6.103 1.00 55.50 87 ALA A O 1
ATOM 700 N N . ASP A 1 88 ? 14.347 13.008 4.529 1.00 70.06 88 ASP A N 1
ATOM 701 C CA . ASP A 1 88 ? 13.702 13.970 5.412 1.00 70.06 88 ASP A CA 1
ATOM 702 C C . ASP A 1 88 ? 12.356 13.353 5.793 1.00 70.06 88 ASP A C 1
ATOM 704 O O . ASP A 1 88 ? 11.346 13.512 5.108 1.00 70.06 88 ASP A O 1
ATOM 708 N N . ILE A 1 89 ? 12.368 12.527 6.834 1.00 76.75 89 ILE A N 1
ATOM 709 C CA . ILE A 1 89 ? 11.187 11.868 7.360 1.00 76.75 89 ILE A CA 1
ATOM 710 C C . ILE A 1 89 ? 10.468 12.899 8.223 1.00 76.75 89 ILE A C 1
ATOM 712 O O . ILE A 1 89 ? 11.034 13.461 9.160 1.00 76.75 89 ILE A O 1
ATOM 716 N N . GLN A 1 90 ? 9.209 13.154 7.893 1.00 80.81 90 GLN A N 1
ATOM 717 C CA . GLN A 1 90 ? 8.330 14.063 8.604 1.00 80.81 90 GLN A CA 1
ATOM 718 C C . GLN A 1 90 ? 7.090 13.311 9.086 1.00 80.81 90 GLN A C 1
ATOM 720 O O . GLN A 1 90 ? 6.541 12.458 8.395 1.00 80.81 90 GLN A O 1
ATOM 725 N N . GLU A 1 91 ? 6.612 13.672 10.272 1.00 81.19 91 GLU A N 1
ATOM 726 C CA . GLU A 1 91 ? 5.316 13.229 10.770 1.00 81.19 91 GLU A CA 1
ATOM 727 C C . GLU A 1 91 ? 4.161 13.893 10.001 1.00 81.19 91 GLU A C 1
ATOM 729 O O . GLU A 1 91 ? 4.006 15.119 10.017 1.00 81.19 91 GLU A O 1
ATOM 734 N N . MET A 1 92 ? 3.332 13.090 9.332 1.00 83.06 92 MET A N 1
ATOM 735 C CA . MET A 1 92 ? 2.237 13.546 8.466 1.00 83.06 92 MET A CA 1
ATOM 736 C C . MET A 1 92 ? 0.967 12.726 8.712 1.00 83.06 92 MET A C 1
ATOM 738 O O . MET A 1 92 ? 1.043 11.537 9.004 1.00 83.06 92 MET A O 1
ATOM 742 N N . SER A 1 93 ? -0.214 13.340 8.604 1.00 85.06 93 SER A N 1
ATOM 743 C CA . SER A 1 93 ? -1.480 12.597 8.666 1.00 85.06 93 SER A CA 1
ATOM 744 C C . SER A 1 93 ? -1.681 11.743 7.413 1.00 85.06 93 SER A C 1
ATOM 746 O O . SER A 1 93 ? -1.119 12.041 6.357 1.00 85.06 93 SER A O 1
ATOM 748 N N . LEU A 1 94 ? -2.528 10.716 7.510 1.00 83.81 94 LEU A N 1
ATOM 749 C CA . LEU A 1 94 ? -2.877 9.872 6.364 1.00 83.81 94 LEU A CA 1
ATOM 750 C C . LEU A 1 94 ? -3.467 10.693 5.203 1.00 83.81 94 LEU A C 1
ATOM 752 O O . LEU A 1 94 ? -3.077 10.495 4.055 1.00 83.81 94 LEU A O 1
ATOM 756 N N . ASP A 1 95 ? -4.330 11.666 5.512 1.00 86.44 95 ASP A N 1
ATOM 757 C CA . ASP A 1 95 ? -4.871 12.620 4.537 1.00 86.44 95 ASP A CA 1
ATOM 758 C C . ASP A 1 95 ? -3.750 13.363 3.800 1.00 86.44 95 ASP A C 1
ATOM 760 O O . ASP A 1 95 ? -3.719 13.374 2.573 1.00 86.44 95 ASP A O 1
ATOM 764 N N . LYS A 1 96 ? -2.758 13.888 4.531 1.00 85.94 96 LYS A N 1
ATOM 765 C CA . LYS A 1 96 ? -1.628 14.608 3.930 1.00 85.94 96 LYS A CA 1
ATOM 766 C C . LYS A 1 96 ? -0.734 13.689 3.094 1.00 85.94 96 LYS A C 1
ATOM 768 O O . LYS A 1 96 ? -0.227 14.123 2.067 1.00 85.94 96 LYS A O 1
ATOM 773 N N . ILE A 1 97 ? -0.536 12.434 3.505 1.00 87.94 97 ILE A N 1
ATOM 774 C CA . ILE A 1 97 ? 0.272 11.444 2.768 1.00 87.94 97 ILE A CA 1
ATOM 775 C C . ILE A 1 97 ? -0.395 11.070 1.439 1.00 87.94 97 ILE A C 1
ATOM 777 O O . ILE A 1 97 ? 0.262 11.0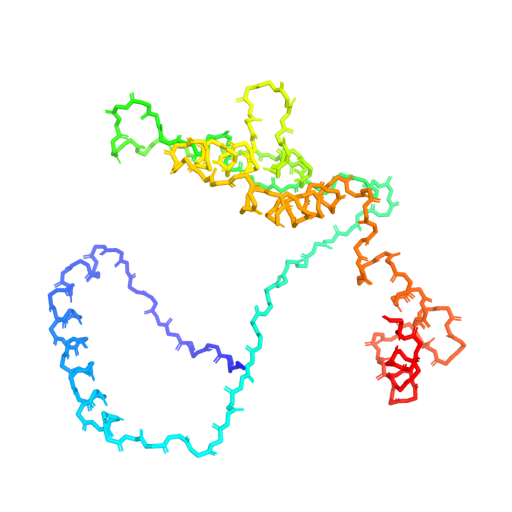31 0.397 1.00 87.94 97 ILE A O 1
ATOM 781 N N . ILE A 1 98 ? -1.702 10.804 1.465 1.00 89.56 98 ILE A N 1
ATOM 782 C CA . ILE A 1 98 ? -2.453 10.351 0.293 1.00 89.56 98 ILE A CA 1
ATOM 783 C C . ILE A 1 98 ? -2.818 11.529 -0.609 1.00 89.56 98 ILE A C 1
ATOM 785 O O . ILE A 1 98 ? -2.456 11.521 -1.783 1.00 89.56 98 ILE A O 1
ATOM 789 N N . ASN A 1 99 ? -3.503 12.537 -0.070 1.00 88.75 99 ASN A N 1
ATOM 790 C CA . ASN A 1 99 ? -4.081 13.648 -0.829 1.00 88.75 99 ASN A CA 1
ATOM 791 C C . ASN A 1 99 ? -3.122 14.832 -1.015 1.00 88.75 99 ASN A C 1
ATOM 793 O O . ASN A 1 99 ? -3.380 15.695 -1.852 1.00 88.75 99 ASN A O 1
ATOM 797 N N . GLY A 1 100 ? -2.020 14.873 -0.266 1.00 87.56 100 GLY A N 1
ATOM 798 C CA . GLY A 1 100 ? -1.088 15.994 -0.287 1.00 87.56 100 GLY A CA 1
ATOM 799 C C . GLY A 1 100 ? -1.515 17.148 0.621 1.00 87.56 100 GLY A C 1
ATOM 800 O O . GLY A 1 100 ? -2.490 17.062 1.365 1.00 87.56 100 GLY A O 1
ATOM 801 N N . ASP A 1 101 ? -0.769 18.251 0.567 1.00 83.69 101 ASP A N 1
ATOM 802 C CA . ASP A 1 101 ? -1.091 19.494 1.288 1.00 83.69 101 ASP A CA 1
ATOM 803 C C . ASP A 1 101 ? -1.695 20.590 0.393 1.00 83.69 101 ASP A C 1
ATOM 805 O O . ASP A 1 101 ? -1.919 21.712 0.847 1.00 83.69 101 ASP A O 1
ATOM 809 N N . GLY A 1 102 ? -1.960 20.270 -0.879 1.00 75.31 102 GLY A N 1
ATOM 810 C CA . GLY A 1 102 ? -2.450 21.219 -1.883 1.00 75.31 102 GLY A CA 1
ATOM 811 C C . GLY A 1 102 ? -1.410 22.255 -2.327 1.00 75.31 102 GLY A C 1
ATOM 812 O O . GLY A 1 102 ? -1.756 23.182 -3.058 1.00 75.31 102 GLY A O 1
ATOM 813 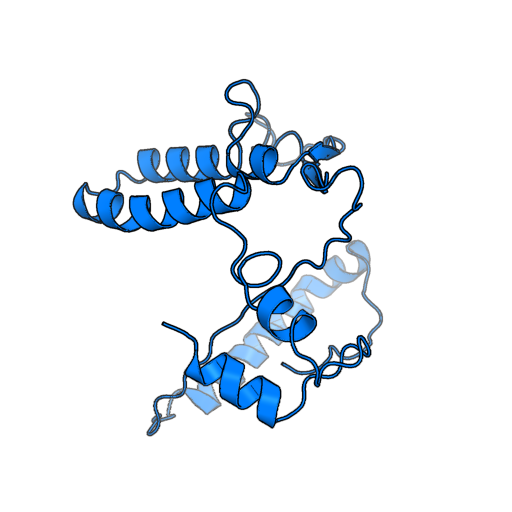N N . GLY A 1 103 ? -0.155 22.115 -1.892 1.00 78.56 103 GLY A N 1
ATOM 814 C CA . GLY A 1 103 ? 0.932 23.038 -2.182 1.00 78.56 103 GLY A CA 1
ATOM 815 C C . GLY A 1 103 ? 2.201 22.308 -2.607 1.00 78.56 103 GLY A C 1
ATOM 816 O O . GLY A 1 103 ? 2.333 21.894 -3.757 1.00 78.56 103 GLY A O 1
ATOM 817 N N . ALA A 1 104 ? 3.169 22.220 -1.694 1.00 77.31 104 ALA A N 1
ATOM 818 C CA . ALA A 1 104 ? 4.505 21.710 -1.991 1.00 77.31 104 ALA A CA 1
ATOM 819 C C . ALA A 1 104 ? 4.561 20.178 -2.043 1.00 77.31 104 ALA A C 1
ATOM 821 O O . ALA A 1 104 ? 5.377 19.627 -2.781 1.00 77.31 104 ALA A O 1
ATOM 822 N N . PHE A 1 105 ? 3.705 19.494 -1.280 1.00 84.25 105 PHE A N 1
ATOM 823 C CA . PHE A 1 105 ? 3.661 18.041 -1.232 1.00 84.25 105 PHE A CA 1
ATOM 824 C C . PHE A 1 105 ? 2.425 17.525 -1.986 1.00 84.25 105 PHE A C 1
ATOM 826 O O . PHE A 1 105 ? 1.307 17.631 -1.476 1.00 84.25 105 PHE A O 1
ATOM 833 N N . PRO A 1 106 ? 2.595 16.942 -3.186 1.00 84.94 106 PRO A N 1
ATOM 834 C CA . PRO A 1 106 ? 1.472 16.497 -4.016 1.00 84.94 106 PRO A CA 1
ATOM 835 C C . PRO A 1 106 ? 0.762 15.241 -3.483 1.00 84.94 106 PRO A C 1
ATOM 837 O O . PRO A 1 106 ? -0.319 14.908 -3.963 1.00 84.94 106 PRO A O 1
ATOM 840 N N . GLY A 1 107 ? 1.354 14.534 -2.514 1.00 88.25 107 GLY A N 1
ATOM 841 C CA . GLY A 1 107 ? 0.836 13.256 -2.024 1.00 88.25 107 GLY A CA 1
ATOM 842 C C . GLY A 1 107 ? 0.998 12.109 -3.021 1.00 88.25 107 GLY A C 1
ATOM 843 O O . GLY A 1 107 ? 1.384 12.293 -4.179 1.00 88.25 107 GLY A O 1
ATOM 844 N N . LEU A 1 108 ? 0.683 10.895 -2.568 1.00 88.88 108 LEU A N 1
ATOM 845 C CA . LEU A 1 108 ? 0.678 9.710 -3.432 1.00 88.88 108 LEU A CA 1
ATOM 846 C C . LEU A 1 108 ? -0.349 9.839 -4.562 1.00 88.88 108 LEU A C 1
ATOM 848 O O . LEU A 1 108 ? -0.103 9.406 -5.684 1.00 88.88 108 LEU A O 1
ATOM 852 N N . MET A 1 109 ? -1.477 10.488 -4.291 1.00 88.94 109 MET A N 1
ATOM 853 C CA . MET A 1 109 ? -2.519 10.710 -5.280 1.00 88.94 109 MET A CA 1
ATOM 854 C C . MET A 1 109 ? -2.058 11.638 -6.406 1.00 88.94 109 MET A C 1
ATOM 856 O O . MET A 1 109 ? -2.279 11.327 -7.573 1.00 88.94 109 MET A O 1
ATOM 860 N N . GLY A 1 110 ? -1.335 12.715 -6.085 1.00 85.88 110 GLY A N 1
ATOM 861 C CA . GLY A 1 110 ? -0.741 13.577 -7.105 1.00 85.88 110 GLY A CA 1
ATOM 862 C C . GLY A 1 110 ? 0.297 12.848 -7.967 1.00 85.88 110 GLY A C 1
ATOM 863 O O . GLY A 1 110 ? 0.410 13.127 -9.160 1.00 85.88 110 GLY A O 1
ATOM 864 N N . ALA A 1 111 ? 1.013 11.864 -7.406 1.00 86.50 111 ALA A N 1
ATOM 865 C CA . ALA A 1 111 ? 1.913 11.005 -8.177 1.00 86.50 111 ALA A CA 1
ATOM 866 C C . ALA A 1 111 ? 1.155 10.096 -9.159 1.00 86.50 111 ALA A C 1
ATOM 868 O O . ALA A 1 111 ? 1.538 9.999 -10.326 1.00 86.50 111 ALA A O 1
ATOM 869 N N . VAL A 1 112 ? 0.056 9.480 -8.711 1.00 87.75 112 VAL A N 1
ATOM 870 C CA . VAL A 1 112 ? -0.813 8.648 -9.558 1.00 87.75 112 VAL A CA 1
ATOM 871 C C . VAL A 1 112 ? -1.448 9.478 -10.674 1.00 87.75 112 VAL A C 1
ATOM 873 O O . VAL A 1 112 ? -1.377 9.092 -11.837 1.00 87.75 112 VAL A O 1
ATOM 876 N N . GLU A 1 113 ? -2.006 10.647 -10.358 1.00 84.88 113 GLU A N 1
ATOM 877 C CA . GLU A 1 113 ? -2.589 11.558 -11.351 1.00 84.88 113 GLU A CA 1
ATOM 878 C C . GLU A 1 113 ? -1.545 12.050 -12.368 1.00 84.88 113 GLU A C 1
ATOM 880 O O . GLU A 1 113 ? -1.828 12.140 -13.566 1.00 84.88 113 GLU A O 1
ATOM 885 N N . GLY A 1 114 ? -0.317 12.322 -11.913 1.00 84.50 114 GLY A N 1
ATOM 886 C CA . GLY A 1 114 ? 0.809 12.653 -12.784 1.00 84.50 114 GLY A CA 1
ATOM 887 C C . GLY A 1 114 ? 1.165 11.514 -13.741 1.00 84.50 114 GLY A C 1
ATOM 888 O O . GLY A 1 114 ? 1.349 11.750 -14.935 1.00 84.50 114 GLY A O 1
ATOM 889 N N . TYR A 1 115 ? 1.204 10.277 -13.244 1.00 85.62 115 TYR A N 1
ATOM 890 C CA . TYR A 1 115 ? 1.465 9.093 -14.061 1.00 85.62 115 TYR A CA 1
ATOM 891 C C . TYR A 1 115 ? 0.360 8.842 -15.095 1.00 85.62 115 TYR A C 1
ATOM 893 O O . TYR A 1 115 ? 0.661 8.657 -16.273 1.00 85.62 115 TYR A O 1
ATOM 901 N N . LEU A 1 116 ? -0.912 8.913 -14.692 1.00 85.25 116 LEU A N 1
ATOM 902 C CA . LEU A 1 116 ? -2.055 8.727 -15.594 1.00 85.25 116 LEU A CA 1
ATOM 903 C C . LEU A 1 116 ? -2.049 9.741 -16.747 1.00 85.25 116 LEU A C 1
ATOM 905 O O . LEU A 1 116 ? -2.350 9.388 -17.888 1.00 85.25 116 LEU A O 1
ATOM 909 N N . ARG A 1 117 ? -1.620 10.980 -16.475 1.00 83.44 117 ARG A N 1
ATOM 910 C CA . ARG A 1 117 ? -1.442 12.013 -17.504 1.00 83.44 117 ARG A CA 1
ATOM 911 C C . ARG A 1 117 ? -0.321 11.681 -18.491 1.00 83.44 117 ARG A C 1
ATOM 913 O O . ARG A 1 117 ? -0.465 11.970 -19.673 1.00 83.44 117 ARG A O 1
ATOM 920 N N . ILE A 1 118 ? 0.787 11.104 -18.021 1.00 86.25 118 ILE A N 1
ATOM 921 C CA . ILE A 1 118 ? 1.928 10.718 -18.872 1.00 86.25 118 ILE A CA 1
ATOM 922 C C . ILE A 1 118 ? 1.567 9.529 -19.761 1.00 86.25 118 ILE A C 1
ATOM 924 O O . ILE A 1 118 ? 1.911 9.520 -20.940 1.00 86.25 118 ILE A O 1
ATOM 928 N N . VAL A 1 119 ? 0.881 8.534 -19.198 1.00 88.00 119 VAL A N 1
ATOM 929 C CA . VAL A 1 119 ? 0.459 7.333 -19.931 1.00 88.00 119 VAL A CA 1
ATOM 930 C C . VAL A 1 119 ? -0.607 7.658 -20.980 1.00 88.00 119 VAL A C 1
ATOM 932 O O . VAL A 1 119 ? -0.725 6.930 -21.960 1.00 88.00 119 VAL A O 1
ATOM 935 N N . GLY A 1 120 ? -1.345 8.761 -20.813 1.00 80.69 120 GLY A N 1
ATOM 936 C CA . GLY A 1 120 ? -2.401 9.155 -21.742 1.00 80.69 120 GLY A CA 1
ATOM 937 C C . GLY A 1 120 ? -3.580 8.188 -21.684 1.00 80.69 120 GLY A C 1
ATOM 938 O O . GLY A 1 120 ? -4.021 7.694 -22.717 1.00 80.69 120 GLY A O 1
ATOM 939 N N . ALA A 1 121 ? -4.037 7.864 -20.470 1.00 77.25 121 ALA A N 1
ATOM 940 C CA . ALA A 1 121 ? -5.169 6.967 -20.271 1.00 77.25 121 ALA A CA 1
ATOM 941 C C . ALA A 1 121 ? -6.445 7.505 -20.947 1.00 77.25 121 ALA A C 1
ATOM 943 O O . ALA A 1 121 ? -6.721 8.704 -20.900 1.00 77.25 121 ALA A O 1
ATOM 944 N N . ASP A 1 122 ? -7.204 6.596 -21.561 1.00 83.88 122 ASP A N 1
ATOM 945 C CA . ASP A 1 122 ? -8.464 6.886 -22.252 1.00 83.88 122 ASP A CA 1
ATOM 946 C C . ASP A 1 122 ? -9.555 7.369 -21.278 1.00 83.88 122 ASP A C 1
ATOM 948 O O . ASP A 1 122 ? -9.517 7.030 -20.091 1.00 83.88 122 ASP A O 1
ATOM 952 N N . GLU A 1 123 ? -10.541 8.128 -21.763 1.00 81.00 123 GLU A N 1
ATOM 953 C CA . GLU A 1 123 ? -11.602 8.717 -20.929 1.00 81.00 123 GLU A CA 1
ATOM 954 C C . GLU A 1 123 ? -12.399 7.642 -20.175 1.00 81.00 123 GLU A C 1
ATOM 956 O O . GLU A 1 123 ? -12.624 7.780 -18.972 1.00 81.00 123 GLU A O 1
ATOM 961 N N . ASP A 1 124 ? -12.721 6.520 -20.825 1.00 83.62 124 ASP A N 1
ATOM 962 C CA . ASP A 1 124 ? -13.441 5.401 -20.200 1.00 83.62 124 ASP A CA 1
ATOM 963 C C . ASP A 1 124 ? -12.631 4.743 -19.067 1.00 83.62 124 ASP A C 1
ATOM 965 O O . ASP A 1 124 ? -13.164 4.390 -18.008 1.00 83.62 124 ASP A O 1
ATOM 969 N N . ALA A 1 125 ? -11.316 4.596 -19.261 1.00 81.69 125 ALA A N 1
ATOM 970 C CA . ALA A 1 125 ? -10.419 4.053 -18.244 1.00 81.69 125 ALA A CA 1
ATOM 971 C C . ALA A 1 125 ? -10.265 5.030 -17.070 1.00 81.69 125 ALA A C 1
ATOM 973 O O . ALA A 1 125 ? -10.261 4.615 -15.907 1.00 81.69 125 ALA A O 1
ATOM 974 N N . MET A 1 126 ? -10.189 6.328 -17.365 1.00 82.19 126 MET A N 1
ATOM 975 C CA . MET A 1 126 ? -10.146 7.383 -16.360 1.00 82.19 126 MET A CA 1
ATOM 976 C C . MET A 1 126 ? -11.431 7.431 -15.537 1.00 82.19 126 MET A C 1
ATOM 978 O O . MET A 1 126 ? -11.341 7.581 -14.320 1.00 82.19 126 MET A O 1
ATOM 982 N N . ASP A 1 127 ? -12.604 7.239 -16.138 1.00 83.62 127 ASP A N 1
ATOM 983 C CA . ASP A 1 127 ? -13.888 7.266 -15.428 1.00 83.62 127 ASP A CA 1
ATOM 984 C C . ASP A 1 127 ? -14.067 6.040 -14.511 1.00 83.62 127 ASP A C 1
ATOM 986 O O . ASP A 1 127 ? -14.544 6.140 -13.374 1.00 83.62 127 ASP A O 1
ATOM 990 N N . GLY A 1 128 ? -13.589 4.873 -14.958 1.00 85.38 128 GLY A N 1
ATOM 991 C CA . GLY A 1 128 ? -13.517 3.665 -14.136 1.00 85.38 128 GLY A CA 1
ATOM 992 C C . GLY A 1 128 ? -12.578 3.822 -12.937 1.00 85.38 128 GLY A C 1
ATOM 993 O O . GLY A 1 128 ? -12.960 3.536 -11.800 1.00 85.38 128 GLY A O 1
ATOM 994 N N . ILE A 1 129 ? -11.358 4.312 -13.174 1.00 86.56 129 ILE A N 1
ATOM 995 C CA . ILE A 1 129 ? -10.327 4.472 -12.138 1.00 86.56 129 ILE A CA 1
ATOM 996 C C . ILE A 1 129 ? -10.685 5.601 -11.162 1.00 86.56 129 ILE A C 1
ATOM 998 O O . ILE A 1 129 ? -10.462 5.457 -9.959 1.00 86.56 129 ILE A O 1
ATOM 1002 N N . SER A 1 130 ? -11.302 6.685 -11.640 1.00 84.44 130 SER A N 1
ATOM 1003 C CA . SER A 1 130 ? -11.701 7.843 -10.825 1.00 84.44 130 SER A CA 1
ATOM 1004 C C . SER A 1 130 ? -12.527 7.452 -9.604 1.00 84.44 130 SER A C 1
ATOM 1006 O O . SER A 1 130 ? -12.266 7.955 -8.514 1.00 84.44 130 SER A O 1
ATOM 1008 N N . LYS A 1 131 ? -13.450 6.492 -9.745 1.00 85.81 131 LYS A N 1
ATOM 1009 C CA . LYS A 1 131 ? -14.290 6.004 -8.636 1.00 85.81 131 LYS A CA 1
ATOM 1010 C C . LYS A 1 131 ? -13.464 5.347 -7.529 1.00 85.81 131 LYS A C 1
ATOM 1012 O O . LYS A 1 131 ? -13.720 5.562 -6.344 1.00 85.81 131 LYS A O 1
ATOM 1017 N N . TYR A 1 132 ? -12.449 4.566 -7.901 1.00 87.62 132 TYR A N 1
ATOM 1018 C CA . TYR A 1 132 ? -11.538 3.940 -6.941 1.00 87.62 132 TYR A CA 1
ATOM 1019 C C . TYR A 1 132 ? -10.606 4.965 -6.296 1.00 87.62 132 TYR A C 1
ATOM 1021 O O . TYR A 1 132 ? -10.390 4.924 -5.084 1.00 87.62 132 TYR A O 1
ATOM 1029 N N . LEU A 1 133 ? -10.085 5.910 -7.081 1.00 87.56 133 LEU A N 1
ATOM 1030 C CA . LEU A 1 133 ? -9.239 6.978 -6.555 1.00 87.56 133 LEU A CA 1
ATOM 1031 C C . LEU A 1 133 ? -10.014 7.864 -5.581 1.00 87.56 133 LEU A C 1
ATOM 1033 O O . LEU A 1 133 ? -9.503 8.166 -4.508 1.00 87.56 133 LEU A O 1
ATOM 1037 N N . GLU A 1 134 ? -11.256 8.223 -5.894 1.00 86.88 134 GLU A N 1
ATOM 1038 C CA . GLU A 1 134 ? -12.130 8.990 -5.006 1.00 86.88 134 GLU A CA 1
ATOM 1039 C C . GLU A 1 134 ? -12.401 8.247 -3.690 1.00 86.88 134 GLU A C 1
ATOM 1041 O O . GLU A 1 134 ? -12.277 8.836 -2.615 1.00 86.88 134 GLU A O 1
ATOM 1046 N N . LEU A 1 135 ? -12.666 6.937 -3.749 1.00 85.12 135 LEU A N 1
ATOM 1047 C CA . LEU A 1 135 ? -12.808 6.094 -2.560 1.00 85.12 135 LEU A CA 1
ATOM 1048 C C . LEU A 1 135 ? -11.555 6.146 -1.669 1.00 85.12 135 LEU A C 1
ATOM 1050 O O . LEU A 1 135 ? -11.674 6.276 -0.450 1.00 85.12 135 LEU A O 1
ATOM 1054 N N . ILE A 1 136 ? -10.358 6.072 -2.259 1.00 86.00 136 ILE A N 1
ATOM 1055 C CA . ILE A 1 136 ? -9.082 6.164 -1.532 1.00 86.00 136 ILE A CA 1
ATOM 1056 C C . ILE A 1 136 ? -8.896 7.565 -0.932 1.00 86.00 136 ILE A C 1
ATOM 1058 O O . ILE A 1 136 ? -8.585 7.674 0.257 1.00 86.00 136 ILE A O 1
ATOM 1062 N N . LYS A 1 137 ? -9.148 8.630 -1.710 1.00 85.19 137 LYS A N 1
ATOM 1063 C CA . LYS A 1 137 ? -9.072 10.030 -1.250 1.00 85.19 137 LYS A CA 1
ATOM 1064 C C . LYS A 1 137 ? -9.966 10.262 -0.032 1.00 85.19 137 LYS A C 1
ATOM 1066 O O . LYS A 1 137 ? -9.529 10.829 0.969 1.00 85.19 137 LYS A O 1
ATOM 1071 N N . LEU A 1 138 ? -11.217 9.805 -0.109 1.00 82.12 138 LEU A N 1
ATOM 1072 C CA . LEU A 1 138 ? -12.221 9.987 0.936 1.00 82.12 138 LEU A CA 1
ATOM 1073 C C . LEU A 1 138 ? -11.931 9.161 2.195 1.00 82.12 138 LEU A C 1
ATOM 1075 O O . LEU A 1 138 ? -12.189 9.645 3.298 1.00 82.12 138 LEU A O 1
ATOM 1079 N N . ARG A 1 139 ? -11.378 7.949 2.054 1.00 78.75 139 ARG A N 1
ATOM 1080 C CA . ARG A 1 139 ? -10.919 7.140 3.195 1.00 78.75 139 ARG A CA 1
ATOM 1081 C C . ARG A 1 139 ? -9.750 7.803 3.913 1.00 78.75 139 ARG A C 1
ATOM 1083 O O . ARG A 1 139 ? -9.796 7.946 5.127 1.00 78.75 139 ARG A O 1
ATOM 1090 N N . ALA A 1 140 ? -8.751 8.276 3.170 1.00 81.12 140 ALA A N 1
ATOM 1091 C CA . ALA A 1 140 ? -7.591 8.949 3.752 1.00 81.12 140 ALA A CA 1
ATOM 1092 C C . ALA A 1 140 ? -7.961 10.247 4.485 1.00 81.12 140 ALA A C 1
ATOM 1094 O O . ALA A 1 140 ? -7.388 10.553 5.528 1.00 81.12 140 ALA A O 1
ATOM 1095 N N . LYS A 1 141 ? -8.963 10.970 3.970 1.00 79.94 141 LYS A N 1
ATOM 1096 C CA . LYS A 1 141 ? -9.527 12.174 4.593 1.00 79.94 141 LYS A CA 1
ATOM 1097 C C . LYS A 1 141 ? -10.357 11.882 5.853 1.00 79.94 141 LYS A C 1
ATOM 1099 O O . LYS A 1 141 ? -10.749 12.809 6.555 1.00 79.94 141 LYS A O 1
ATOM 1104 N N . GLY A 1 142 ? -10.688 10.616 6.120 1.00 69.12 142 GLY A N 1
ATOM 1105 C CA . GLY A 1 142 ? -11.636 10.223 7.167 1.00 69.12 142 GLY A CA 1
ATOM 1106 C C . GLY A 1 142 ? -13.097 10.570 6.842 1.00 69.12 142 GLY A C 1
ATOM 1107 O O . GLY A 1 142 ? -13.960 10.474 7.709 1.00 69.12 142 GLY A O 1
ATOM 1108 N N . GLY A 1 143 ? -13.391 10.978 5.599 1.00 56.56 143 GLY A N 1
ATOM 1109 C CA . GLY A 1 143 ? -14.743 11.311 5.135 1.00 56.56 143 GLY A CA 1
ATOM 1110 C C . GLY A 1 143 ? -15.599 10.079 4.834 1.00 56.56 143 GLY A C 1
ATOM 1111 O O . GLY A 1 143 ? -16.823 10.138 4.916 1.00 56.56 143 GLY A O 1
ATOM 1112 N N . LEU A 1 144 ? -14.958 8.947 4.534 1.00 54.28 144 LEU A N 1
ATOM 1113 C CA . LEU A 1 144 ? -15.582 7.630 4.560 1.00 54.28 144 LEU A CA 1
ATOM 1114 C C . LEU A 1 144 ? -15.068 6.895 5.791 1.00 54.28 144 LEU A C 1
ATOM 1116 O O . LEU A 1 144 ? -13.892 6.544 5.852 1.00 54.28 144 LEU A O 1
ATOM 1120 N N . CYS A 1 145 ? -15.960 6.674 6.757 1.00 51.47 145 CYS A N 1
ATOM 1121 C CA . CYS A 1 145 ? -15.699 5.842 7.928 1.00 51.47 145 CYS A CA 1
ATOM 1122 C C . CYS A 1 145 ? -15.015 4.536 7.500 1.00 51.47 145 CYS A C 1
ATOM 1124 O O . CYS A 1 145 ? -15.539 3.808 6.650 1.00 51.47 145 CYS A O 1
ATOM 1126 N N . GLU A 1 146 ? -13.852 4.228 8.078 1.00 51.53 146 GLU A N 1
ATOM 1127 C CA . GLU A 1 146 ? -13.194 2.947 7.851 1.00 51.53 146 GLU A CA 1
ATOM 1128 C C . GLU A 1 146 ? -14.159 1.825 8.224 1.00 51.53 146 GLU A C 1
ATOM 1130 O O . GLU A 1 146 ? -14.614 1.748 9.370 1.00 51.53 146 GLU A O 1
ATOM 1135 N N . ARG A 1 147 ? -14.471 0.958 7.247 1.00 45.62 147 ARG A N 1
ATOM 1136 C CA . ARG A 1 147 ? -15.514 -0.077 7.353 1.00 45.62 147 ARG A CA 1
ATOM 1137 C C . ARG A 1 147 ? -15.362 -0.946 8.617 1.00 45.62 147 ARG A C 1
ATOM 1139 O O . ARG A 1 147 ? -16.340 -1.482 9.119 1.00 45.62 147 ARG A O 1
ATOM 1146 N N . PHE A 1 148 ? -14.134 -1.071 9.120 1.00 41.66 148 PHE A N 1
ATOM 1147 C CA . PHE A 1 148 ? -13.784 -1.895 10.273 1.00 41.66 148 PHE A CA 1
ATOM 1148 C C . PHE A 1 148 ? -13.580 -1.120 11.584 1.00 41.66 148 PHE A C 1
ATOM 1150 O O . PHE A 1 148 ? -14.083 -1.576 12.607 1.00 41.66 148 PHE A O 1
ATOM 1157 N N . ALA A 1 149 ? -12.871 0.018 11.579 1.00 41.44 149 ALA A N 1
ATOM 1158 C CA . ALA A 1 149 ? -12.458 0.703 12.812 1.00 41.44 149 ALA A CA 1
ATOM 1159 C C . ALA A 1 149 ? -13.521 1.654 13.396 1.00 41.44 149 ALA A C 1
ATOM 1161 O O . ALA A 1 149 ? -13.562 1.869 14.605 1.00 41.44 149 ALA A O 1
ATOM 1162 N N . HIS A 1 150 ? -14.377 2.225 12.544 1.00 43.94 150 HIS A N 1
ATOM 1163 C CA . HIS A 1 150 ? -15.389 3.214 12.948 1.00 43.94 150 HIS A CA 1
ATOM 1164 C C . HIS A 1 150 ? -16.744 3.040 12.247 1.00 43.94 150 HIS A C 1
ATOM 1166 O O . HIS A 1 150 ? -17.738 3.625 12.661 1.00 43.94 150 HIS A O 1
ATOM 1172 N N . SER A 1 151 ? -16.830 2.217 11.196 1.00 45.38 151 SER A N 1
ATOM 1173 C CA . SER A 1 151 ? -18.107 1.882 10.565 1.00 45.38 151 SER A CA 1
ATOM 1174 C C . SER A 1 151 ? -18.701 0.652 11.237 1.00 45.38 151 SER A C 1
ATOM 1176 O O . SER A 1 151 ? -18.547 -0.469 10.765 1.00 45.38 151 SER A O 1
ATOM 1178 N N . GLY A 1 152 ? -19.385 0.844 12.357 1.00 51.75 152 GLY A N 1
ATOM 1179 C CA . GLY A 1 152 ? -20.484 -0.028 12.746 1.00 51.75 152 GLY A CA 1
ATOM 1180 C C . GLY A 1 152 ? -20.160 -1.476 13.121 1.00 51.75 152 GLY A C 1
ATOM 1181 O O . GLY A 1 152 ? -20.984 -2.046 13.792 1.00 51.75 152 GLY A O 1
ATOM 1182 N N . HIS A 1 153 ? -19.042 -2.114 12.758 1.00 59.84 153 HIS A N 1
ATOM 1183 C CA . HIS A 1 153 ? -18.746 -3.513 13.091 1.00 59.84 153 HIS A CA 1
ATOM 1184 C C . HIS A 1 153 ? -18.223 -3.649 14.501 1.00 59.84 153 HIS A C 1
ATOM 1186 O O . HIS A 1 153 ? -18.766 -4.436 15.267 1.00 59.84 153 HIS A O 1
ATOM 1192 N N . LEU A 1 154 ? -17.180 -2.882 14.837 1.00 60.41 154 LEU A N 1
ATOM 1193 C CA . LEU A 1 154 ? -16.727 -2.778 16.214 1.00 60.41 154 LEU A CA 1
ATOM 1194 C C . LEU A 1 154 ? -17.870 -2.257 17.071 1.00 60.41 154 LEU A C 1
ATOM 1196 O O . LEU A 1 154 ? -18.175 -2.917 18.044 1.00 60.41 154 LEU A O 1
ATOM 1200 N N . ASP A 1 155 ? -18.598 -1.221 16.649 1.00 64.31 155 ASP A N 1
ATOM 1201 C CA . ASP A 1 155 ? -19.796 -0.759 17.364 1.00 64.31 155 ASP A CA 1
ATOM 1202 C C . ASP A 1 155 ? -20.891 -1.833 17.465 1.00 64.31 155 ASP A C 1
ATOM 1204 O O . ASP A 1 155 ? -21.512 -1.983 18.509 1.00 64.31 155 ASP A O 1
ATOM 1208 N N . LEU A 1 156 ? -21.131 -2.639 16.428 1.00 69.31 156 LEU A N 1
ATOM 1209 C CA . LEU A 1 156 ? -22.112 -3.736 16.433 1.00 69.31 156 LEU A CA 1
ATOM 1210 C C . LEU A 1 156 ? -21.652 -4.905 17.306 1.00 69.31 156 LEU A C 1
ATOM 1212 O O . LEU A 1 156 ? -22.491 -5.674 17.761 1.00 69.31 156 LEU A O 1
ATOM 1216 N N . ILE A 1 157 ? -20.349 -5.073 17.522 1.00 73.75 157 ILE A N 1
ATOM 1217 C CA . ILE A 1 157 ? -19.769 -6.056 18.442 1.00 73.75 157 ILE A CA 1
ATOM 1218 C C . ILE A 1 157 ? -19.818 -5.499 19.869 1.00 73.75 157 ILE A C 1
ATOM 1220 O O . ILE A 1 157 ? -20.333 -6.167 20.760 1.00 73.75 157 ILE A O 1
ATOM 1224 N N . THR A 1 158 ? -19.344 -4.271 20.085 1.00 71.69 158 THR A N 1
ATOM 1225 C CA . THR A 1 158 ? -19.187 -3.624 21.394 1.00 71.69 158 THR A CA 1
ATOM 1226 C C . THR A 1 158 ? -20.510 -3.180 22.008 1.00 71.69 158 THR A C 1
ATOM 1228 O O . THR A 1 158 ? -20.627 -3.183 23.230 1.00 71.69 158 THR A O 1
ATOM 1231 N N . SER A 1 159 ? -21.524 -2.865 21.197 1.00 77.38 159 SER A N 1
ATOM 1232 C CA . SER A 1 159 ? -22.885 -2.552 21.664 1.00 77.38 159 SER A CA 1
ATOM 1233 C C . SER A 1 159 ? -23.693 -3.782 22.082 1.00 77.38 159 SER A C 1
ATOM 1235 O O . SER A 1 159 ? -24.781 -3.638 22.647 1.00 77.38 159 SER A O 1
ATOM 1237 N N . ARG A 1 160 ? -23.207 -5.004 21.818 1.00 78.00 160 ARG A N 1
ATOM 1238 C CA . ARG A 1 160 ? -23.960 -6.217 22.150 1.00 78.00 160 ARG A CA 1
ATOM 1239 C C . ARG A 1 160 ? -23.850 -6.566 23.629 1.00 78.00 160 ARG A C 1
ATOM 1241 O O . ARG A 1 160 ? -22.739 -6.661 24.142 1.00 78.00 160 ARG A O 1
ATOM 1248 N N . PRO A 1 161 ? -24.967 -6.953 24.272 1.00 80.12 161 PRO A N 1
ATOM 1249 C CA . PRO A 1 161 ? -24.954 -7.436 25.654 1.00 80.12 161 PRO A CA 1
ATOM 1250 C C . PRO A 1 161 ? -24.076 -8.677 25.874 1.00 80.12 161 PRO A C 1
ATOM 1252 O O . PRO A 1 161 ? -23.603 -8.911 26.981 1.00 80.12 161 PRO A O 1
ATOM 1255 N N . ALA A 1 162 ? -23.886 -9.494 24.832 1.00 77.88 162 ALA A N 1
ATOM 1256 C CA . ALA A 1 162 ? -23.112 -10.731 24.899 1.00 77.88 162 ALA A CA 1
ATOM 1257 C C . ALA A 1 162 ? -21.588 -10.514 24.843 1.00 77.88 162 ALA A C 1
ATOM 1259 O O . ALA A 1 162 ? -20.839 -11.425 25.195 1.00 77.88 162 ALA A O 1
ATOM 1260 N N . TYR A 1 163 ? -21.127 -9.338 24.404 1.00 82.44 163 TYR A N 1
ATOM 1261 C CA . TYR A 1 163 ? -19.703 -9.043 24.291 1.00 82.44 163 TYR A CA 1
ATOM 1262 C C . TYR A 1 163 ? -19.145 -8.564 25.629 1.00 82.44 163 TYR A C 1
ATOM 1264 O O . TYR A 1 163 ? -19.616 -7.584 26.204 1.00 82.44 163 TYR A O 1
ATOM 1272 N N . LYS A 1 164 ? -18.118 -9.250 26.130 1.00 83.19 164 LYS A N 1
ATOM 1273 C CA . LYS A 1 164 ? -17.583 -9.027 27.481 1.00 83.19 164 LYS A CA 1
ATOM 1274 C C . LYS A 1 164 ? -16.412 -8.047 27.518 1.00 83.19 164 LYS A C 1
ATOM 1276 O O . LYS A 1 164 ? -15.719 -7.990 28.528 1.00 83.19 164 LYS A O 1
ATOM 1281 N N . GLN A 1 165 ? -16.180 -7.295 26.437 1.00 80.56 165 GLN A N 1
ATOM 1282 C CA . GLN A 1 165 ? -14.995 -6.436 26.284 1.00 80.56 165 GLN A CA 1
ATOM 1283 C C . GLN A 1 165 ? -13.677 -7.223 26.434 1.00 80.56 165 GLN A C 1
ATOM 1285 O O . GLN A 1 165 ? -12.644 -6.681 26.811 1.00 80.56 165 GLN A O 1
ATOM 1290 N N . ASP A 1 166 ? -13.716 -8.519 26.131 1.00 83.44 166 ASP A N 1
ATOM 1291 C CA . ASP A 1 166 ? -12.611 -9.468 26.254 1.00 83.44 166 ASP A CA 1
ATOM 1292 C C . ASP A 1 166 ? -11.878 -9.693 24.923 1.00 83.44 166 ASP A C 1
ATOM 1294 O O . ASP A 1 166 ? -10.990 -10.535 24.842 1.00 83.44 166 ASP A O 1
ATOM 1298 N N . SER A 1 167 ? -12.219 -8.925 23.880 1.00 79.19 167 SER A N 1
ATOM 1299 C CA . SER A 1 167 ? -11.693 -9.082 22.514 1.00 79.19 167 SER A CA 1
ATOM 1300 C C . SER A 1 167 ? -11.972 -10.455 21.887 1.00 79.19 167 SER A C 1
ATOM 1302 O O . SER A 1 167 ? -11.340 -10.819 20.896 1.00 79.19 167 SER A O 1
ATOM 1304 N N . ILE A 1 168 ? -12.939 -11.211 22.422 1.00 78.31 168 ILE A N 1
ATOM 1305 C CA . ILE A 1 168 ? -13.358 -12.513 21.895 1.00 78.31 168 ILE A CA 1
ATOM 1306 C C . ILE A 1 168 ? -14.700 -12.353 21.174 1.00 78.31 168 ILE A C 1
ATOM 1308 O O . ILE A 1 168 ? -15.683 -11.872 21.737 1.00 78.31 168 ILE A O 1
ATOM 1312 N N . VAL A 1 169 ? -14.756 -12.786 19.913 1.00 79.88 169 VAL A N 1
ATOM 1313 C CA . VAL A 1 169 ? -15.985 -12.800 19.105 1.00 79.88 169 VAL A CA 1
ATOM 1314 C C . VAL A 1 169 ? -16.515 -14.232 19.055 1.00 79.88 169 VAL A C 1
ATOM 1316 O O . VAL A 1 169 ? -15.840 -15.120 18.542 1.00 79.88 169 VAL A O 1
ATOM 1319 N N . SER A 1 170 ? -17.711 -14.467 19.600 1.00 82.50 170 SER A N 1
ATOM 1320 C CA . SER A 1 170 ? -18.351 -15.790 19.572 1.00 82.50 170 SER A CA 1
ATOM 1321 C C . SER A 1 170 ? -18.956 -16.115 18.200 1.00 82.50 170 SER A C 1
A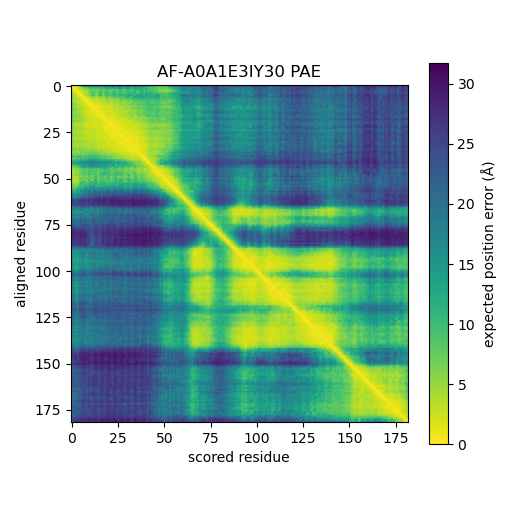TOM 1323 O O . SER A 1 170 ? -19.247 -15.214 17.409 1.00 82.50 170 SER A O 1
ATOM 1325 N N . ASP A 1 171 ? -19.220 -17.397 17.934 1.00 83.69 171 ASP A N 1
ATOM 1326 C CA . ASP A 1 171 ? -19.830 -17.855 16.674 1.00 83.69 171 ASP A CA 1
ATOM 1327 C C . ASP A 1 171 ? -21.180 -17.180 16.383 1.00 83.69 171 ASP A C 1
ATOM 1329 O O . ASP A 1 171 ? -21.484 -16.843 15.240 1.00 83.69 171 ASP A O 1
ATOM 1333 N N . GLU A 1 172 ? -21.976 -16.913 17.420 1.00 80.88 172 GLU A N 1
ATOM 1334 C CA . GLU A 1 172 ? -23.247 -16.193 17.302 1.00 80.88 172 GLU A CA 1
ATOM 1335 C C . GLU A 1 172 ? -23.028 -14.732 16.878 1.00 80.88 172 GLU A C 1
ATOM 1337 O O . GLU A 1 172 ? -23.697 -14.219 15.976 1.00 80.88 172 GLU A O 1
ATOM 1342 N N . MET A 1 173 ? -22.046 -14.057 17.480 1.00 78.69 173 MET A N 1
ATOM 1343 C CA . MET A 1 173 ? -21.681 -12.693 17.098 1.00 78.69 173 MET A CA 1
ATOM 1344 C C . MET A 1 173 ? -21.169 -12.638 15.657 1.00 78.69 173 MET A C 1
ATOM 1346 O O . MET A 1 173 ? -21.567 -11.744 14.908 1.00 78.69 173 MET A O 1
ATOM 1350 N N . ASN A 1 174 ? -20.369 -13.628 15.258 1.00 80.81 174 ASN A N 1
ATOM 1351 C CA . ASN A 1 174 ? -19.855 -13.778 13.902 1.00 80.81 174 ASN A CA 1
ATOM 1352 C C . ASN A 1 174 ? -20.977 -14.017 12.876 1.00 80.81 174 ASN A C 1
ATOM 1354 O O . ASN A 1 174 ? -21.053 -13.324 11.862 1.00 80.81 174 ASN A O 1
ATOM 1358 N N . TYR A 1 175 ? -21.916 -14.922 13.165 1.00 81.94 175 TYR A N 1
ATOM 1359 C CA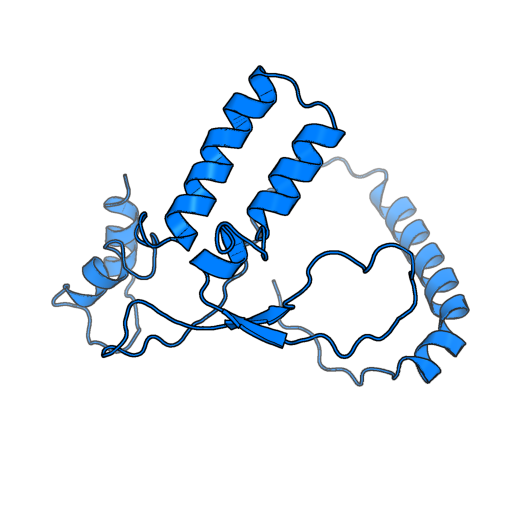 . TYR A 1 175 ? -23.069 -15.187 12.300 1.00 81.94 175 TYR A CA 1
ATOM 1360 C C . TYR A 1 175 ? -23.886 -13.919 12.028 1.00 81.94 175 TYR A C 1
ATOM 1362 O O . TYR A 1 175 ? -24.267 -13.629 10.894 1.00 81.94 175 TYR A O 1
ATOM 1370 N N . HIS A 1 176 ? -24.130 -13.121 13.064 1.00 72.94 176 HIS A N 1
ATOM 1371 C CA . HIS A 1 176 ? -24.872 -11.879 12.913 1.00 72.94 176 HIS A CA 1
ATOM 1372 C C . HIS A 1 176 ? -24.077 -10.755 12.245 1.00 72.94 176 HIS A C 1
ATOM 1374 O O . HIS A 1 176 ? -24.697 -9.902 11.615 1.00 72.94 176 HIS A O 1
ATOM 1380 N N . LEU A 1 177 ? -22.749 -10.721 12.394 1.00 75.44 177 LEU A N 1
ATOM 1381 C CA . LEU A 1 177 ? -21.901 -9.819 11.613 1.00 75.44 177 LEU A CA 1
ATOM 1382 C C . LEU A 1 177 ? -22.088 -10.109 10.126 1.00 75.44 177 LEU A C 1
ATOM 1384 O O . LEU A 1 177 ? -22.437 -9.207 9.378 1.00 75.44 177 LEU A O 1
ATOM 1388 N N . ILE A 1 178 ? -21.960 -11.377 9.728 1.00 77.31 178 ILE A N 1
ATOM 1389 C CA . ILE A 1 178 ? -22.097 -11.814 8.332 1.00 77.31 178 ILE A CA 1
ATOM 1390 C C . ILE A 1 178 ? -23.517 -11.565 7.802 1.00 77.31 178 ILE A C 1
ATOM 1392 O O . ILE A 1 178 ? -23.680 -11.105 6.678 1.00 77.31 178 ILE A O 1
ATOM 1396 N N . LYS A 1 179 ? -24.556 -11.826 8.605 1.00 76.12 179 LYS A N 1
ATOM 1397 C CA . LYS A 1 179 ? -25.958 -11.676 8.180 1.00 76.12 179 LYS A CA 1
ATOM 1398 C C . LYS A 1 179 ? -26.412 -10.221 8.005 1.00 76.12 179 LYS A C 1
ATOM 1400 O O . LYS A 1 179 ? -27.308 -9.969 7.206 1.00 76.12 179 LYS A O 1
ATOM 1405 N N . ASN A 1 180 ? -25.841 -9.284 8.761 1.00 66.31 180 ASN A N 1
ATOM 1406 C CA . ASN A 1 180 ? -26.219 -7.868 8.713 1.00 66.31 180 ASN A CA 1
ATOM 1407 C C . ASN A 1 180 ? -25.342 -7.038 7.758 1.00 66.31 180 ASN A C 1
ATOM 1409 O O . ASN A 1 180 ? -25.452 -5.812 7.754 1.00 66.31 180 ASN A O 1
ATOM 1413 N N . HIS A 1 181 ? -24.486 -7.681 6.960 1.00 57.62 181 HIS A N 1
ATOM 1414 C CA . HIS A 1 181 ? -23.774 -7.019 5.870 1.00 57.62 181 HIS A CA 1
ATOM 1415 C C . HIS A 1 181 ? -24.708 -6.769 4.680 1.00 57.62 181 HIS A C 1
ATOM 1417 O O . HIS A 1 181 ? -25.260 -7.740 4.162 1.00 57.62 181 HIS A O 1
ATOM 1423 N N . PRO A 1 182 ? -24.896 -5.511 4.239 1.00 43.78 182 PRO A N 1
ATOM 1424 C CA . PRO A 1 182 ? -25.434 -5.219 2.916 1.00 43.78 182 PRO A CA 1
ATOM 1425 C C . PRO A 1 182 ? -24.404 -5.503 1.817 1.00 43.78 182 PRO A C 1
ATOM 1427 O O . PRO A 1 182 ? -23.199 -5.211 2.038 1.00 43.78 182 PRO A O 1
#

Radius of gyration: 23.44 Å; Cα contacts (8 Å, |Δi|>4): 103; chains: 1; bounding box: 56×53×50 Å